Protein AF-A0A4Q7ZD23-F1 (afdb_monomer)

pLDDT: mean 77.27, std 20.36, range [39.0, 97.94]

InterPro domains:
  IPR017769 Phospholipase C accessory protein PlcR [PF27783] (115-172)

Mean predicted aligned error: 16.56 Å

Radius of gyration: 23.67 Å; Cα contacts (8 Å, |Δi|>4): 83; chains: 1; bounding box: 70×61×53 Å

Sequence (186 aa):
MSRPSLRLVLLLTVVIAALLLMRWAVREPALPPVAVVTPVTAVAAEPASTPVAPPIAAPDPDARPAFVSDMEWQVLQAVAAQHAEPKAELARLVSNLEFSKRRAAWEALVKPEEADKRRQLAASLLAEIPDRVRGQALDAAQAKALQQQLLADVVDDPAERTRRLDAEQQRLPHLLDSGPAARSSP

Nearest PDB structures (foldseek):
  1yoz-assembly1_B  TM=4.017E-01  e=1.732E+00  Archaeoglobus fulgidus
  2hm8-assembly1_A  TM=2.898E-01  e=4.860E+00  Mus musculus
  3rpu-assembly1_B  TM=2.691E-01  e=4.129E+00  Escherichia coli K-12

Foldseek 3Di:
DDDPDPVVVVVVVVVVVVVVVVVVPPDDDDDDDDDDDDDDDDDDDDDDDDDDDDDDDDDDLVDDDPVADPVNLVVLQVVLVVDPHSSVSSVVVVVLVVLVVLVVVLVPQPDPVCLVVNLVSLVVSLVCLLVCLLVVVAPLVRSLVSLLVSLVSNPVDPVVSVVVSVVSSVVNVVSNVPHPPVVPDD

Structure (mmCIF, N/CA/C/O backbone):
data_AF-A0A4Q7ZD23-F1
#
_entry.id   AF-A0A4Q7ZD23-F1
#
loop_
_atom_site.group_PDB
_atom_site.id
_atom_site.type_symbol
_atom_site.label_atom_id
_atom_site.label_alt_id
_atom_site.label_comp_id
_atom_site.label_asym_id
_atom_site.label_entity_id
_atom_site.label_seq_id
_atom_site.pdbx_PDB_ins_code
_atom_site.Cartn_x
_atom_site.Cartn_y
_atom_site.Cartn_z
_atom_site.occupancy
_atom_site.B_iso_or_equiv
_atom_site.auth_seq_id
_atom_site.auth_comp_id
_atom_site.auth_asym_id
_atom_site.auth_atom_id
_atom_site.pdbx_PDB_model_num
ATOM 1 N N . MET A 1 1 ? -23.270 36.026 -13.470 1.00 39.38 1 MET A N 1
ATOM 2 C CA . MET A 1 1 ? -22.045 35.459 -14.080 1.00 39.38 1 MET A CA 1
ATOM 3 C C . MET A 1 1 ? -20.843 36.175 -13.480 1.00 39.38 1 MET A C 1
ATOM 5 O O . MET A 1 1 ? -20.475 37.237 -13.963 1.00 39.38 1 MET A O 1
ATOM 9 N N . SER A 1 2 ? -20.281 35.647 -12.390 1.00 44.34 2 SER A N 1
ATOM 10 C CA . SER A 1 2 ? -19.136 36.260 -11.701 1.00 44.34 2 SER A CA 1
ATOM 11 C C . SER A 1 2 ? -17.870 35.491 -12.051 1.00 44.34 2 SER A C 1
ATOM 13 O O . SER A 1 2 ? -17.749 34.313 -11.727 1.00 44.34 2 SER A O 1
ATOM 15 N N . ARG A 1 3 ? -16.948 36.148 -12.761 1.00 50.62 3 ARG A N 1
ATOM 16 C CA . ARG A 1 3 ? -15.616 35.613 -13.064 1.00 50.62 3 ARG A CA 1
ATOM 17 C C . ARG A 1 3 ? -14.755 35.708 -11.798 1.00 50.62 3 ARG A C 1
ATOM 19 O O . ARG A 1 3 ? -14.596 36.821 -11.298 1.00 50.62 3 ARG A O 1
ATOM 26 N N . PRO A 1 4 ? -14.197 34.606 -11.271 1.00 44.97 4 PRO A N 1
ATOM 27 C CA . PRO A 1 4 ? -13.256 34.692 -10.165 1.00 44.97 4 PRO A CA 1
ATOM 28 C C . PRO A 1 4 ? -11.958 35.373 -10.624 1.00 44.97 4 PRO A C 1
ATOM 30 O O . PRO A 1 4 ? -11.416 35.096 -11.694 1.00 44.97 4 PRO A O 1
ATOM 33 N N . SER A 1 5 ? -11.505 36.323 -9.809 1.00 51.72 5 SER A N 1
ATOM 34 C CA . SER A 1 5 ? -10.416 37.259 -10.073 1.00 51.72 5 SER A CA 1
ATOM 35 C C . SER A 1 5 ? -9.071 36.559 -10.296 1.00 51.72 5 SER A C 1
ATOM 37 O O . SER A 1 5 ? -8.597 35.818 -9.437 1.00 51.72 5 SER A O 1
ATOM 39 N N . LEU A 1 6 ? -8.406 36.897 -11.407 1.00 50.59 6 LEU A N 1
ATOM 40 C CA . LEU A 1 6 ? -7.088 36.404 -11.854 1.00 50.59 6 LEU A CA 1
ATOM 41 C C . LEU A 1 6 ? -5.980 36.459 -10.772 1.00 50.59 6 LEU A C 1
ATOM 43 O O . LEU A 1 6 ? -4.991 35.736 -10.839 1.00 50.59 6 LEU A O 1
ATOM 47 N N . ARG A 1 7 ? -6.156 37.303 -9.748 1.00 48.69 7 ARG A N 1
ATOM 48 C CA . ARG A 1 7 ? -5.239 37.469 -8.610 1.00 48.69 7 ARG A CA 1
ATOM 49 C C . ARG A 1 7 ? -5.264 36.294 -7.622 1.00 48.69 7 ARG A C 1
ATOM 51 O O . ARG A 1 7 ? -4.248 36.024 -6.994 1.00 48.69 7 ARG A O 1
ATOM 58 N N . LEU A 1 8 ? -6.387 35.577 -7.514 1.00 46.28 8 LEU A N 1
ATOM 59 C CA . LEU A 1 8 ? -6.527 34.419 -6.621 1.00 46.28 8 LEU A CA 1
ATOM 60 C C . LEU A 1 8 ? -5.805 33.182 -7.187 1.00 46.28 8 LEU A C 1
ATOM 62 O O . LEU A 1 8 ? -5.192 32.424 -6.444 1.00 46.28 8 LEU A O 1
ATOM 66 N N . VAL A 1 9 ? -5.825 33.023 -8.515 1.00 52.31 9 VAL A N 1
ATOM 67 C CA . VAL A 1 9 ? -5.156 31.916 -9.220 1.00 52.31 9 VAL A CA 1
ATOM 68 C C . VAL A 1 9 ? -3.631 32.068 -9.176 1.00 52.31 9 VAL A C 1
ATOM 70 O O . VAL A 1 9 ? -2.929 31.073 -9.030 1.00 52.31 9 VAL A O 1
ATOM 73 N N . LEU A 1 10 ? -3.118 33.304 -9.226 1.00 50.75 10 LEU A N 1
ATOM 74 C CA . LEU A 1 10 ? -1.677 33.582 -9.174 1.00 50.75 10 LEU A CA 1
ATOM 75 C C . LEU A 1 10 ? -1.073 33.376 -7.770 1.00 50.75 10 LEU A C 1
ATOM 77 O O . LEU A 1 10 ? 0.066 32.939 -7.645 1.00 50.75 10 LEU A O 1
ATOM 81 N N . LEU A 1 11 ? -1.825 33.663 -6.702 1.00 50.81 11 LEU A N 1
ATOM 82 C CA . LEU A 1 11 ? -1.365 33.416 -5.328 1.00 50.81 11 LEU A CA 1
ATOM 83 C C . LEU A 1 11 ? -1.337 31.918 -4.995 1.00 50.81 11 LEU A C 1
ATOM 85 O O . LEU A 1 11 ? -0.422 31.460 -4.313 1.00 50.81 11 LEU A O 1
ATOM 89 N N . LEU A 1 12 ? -2.288 31.140 -5.525 1.00 48.69 12 LEU A N 1
ATOM 90 C CA . LEU A 1 12 ? -2.347 29.696 -5.296 1.00 48.69 12 LEU A CA 1
ATOM 91 C C . LEU A 1 12 ? -1.167 28.960 -5.956 1.00 48.69 12 LEU A C 1
ATOM 93 O O . LEU A 1 12 ? -0.587 28.061 -5.352 1.00 48.69 12 LEU A O 1
ATOM 97 N N . THR A 1 13 ? -0.759 29.363 -7.164 1.00 52.28 13 THR A N 1
ATOM 98 C CA . THR A 1 13 ? 0.389 28.754 -7.859 1.00 52.28 13 THR A CA 1
ATOM 99 C C . THR A 1 13 ? 1.728 29.084 -7.205 1.00 52.28 13 THR A C 1
ATOM 101 O O . THR A 1 13 ? 2.585 28.206 -7.144 1.00 52.28 13 THR A O 1
ATOM 104 N N . VAL A 1 14 ? 1.911 30.287 -6.648 1.00 57.62 14 VAL A N 1
ATOM 105 C CA . VAL A 1 14 ? 3.138 30.642 -5.904 1.00 57.62 14 VAL A CA 1
ATOM 106 C C . VAL A 1 14 ? 3.265 29.825 -4.613 1.00 57.62 14 VAL A C 1
ATOM 108 O O . VAL A 1 14 ? 4.353 29.348 -4.300 1.00 57.62 14 VAL A O 1
ATOM 111 N N . VAL A 1 15 ? 2.160 29.585 -3.899 1.00 57.62 15 VAL A N 1
ATOM 112 C CA . VAL A 1 15 ? 2.160 28.759 -2.679 1.00 57.62 15 VAL A CA 1
ATOM 113 C C . VAL A 1 15 ? 2.428 27.286 -3.002 1.00 57.62 15 VAL A C 1
ATOM 115 O O . VAL A 1 15 ? 3.214 26.641 -2.311 1.00 57.62 15 VAL A O 1
ATOM 118 N N . ILE A 1 16 ? 1.854 26.757 -4.087 1.00 58.72 16 ILE A N 1
ATOM 119 C CA . ILE A 1 16 ? 2.094 25.371 -4.519 1.00 58.72 16 ILE A CA 1
ATOM 120 C C . ILE A 1 16 ? 3.535 25.194 -5.028 1.00 58.72 16 ILE A C 1
ATOM 122 O O . ILE A 1 16 ? 4.180 24.207 -4.682 1.00 58.72 16 ILE A O 1
ATOM 126 N N . ALA A 1 17 ? 4.089 26.158 -5.771 1.00 56.75 17 ALA A N 1
ATOM 127 C CA . ALA A 1 17 ? 5.490 26.126 -6.200 1.00 56.75 17 ALA A CA 1
ATOM 128 C C . ALA A 1 17 ? 6.468 26.231 -5.014 1.00 56.75 17 ALA A C 1
ATOM 130 O O . ALA A 1 17 ? 7.469 25.517 -4.984 1.00 56.75 17 ALA A O 1
ATOM 131 N N . ALA A 1 18 ? 6.159 27.048 -4.000 1.00 55.56 18 ALA A N 1
ATOM 132 C CA . ALA A 1 18 ? 6.950 27.132 -2.771 1.00 55.56 18 ALA A CA 1
ATOM 133 C C . ALA A 1 18 ? 6.898 25.827 -1.953 1.00 55.56 18 ALA A C 1
ATOM 135 O O . ALA A 1 18 ? 7.927 25.376 -1.454 1.00 55.56 18 ALA A O 1
ATOM 136 N N . LEU A 1 19 ? 5.734 25.170 -1.876 1.00 58.22 19 LEU A N 1
ATOM 137 C CA . LEU A 1 19 ? 5.572 23.880 -1.192 1.00 58.22 19 LEU A CA 1
ATOM 138 C C . LEU A 1 19 ? 6.259 22.721 -1.936 1.00 58.22 19 LEU A C 1
ATOM 140 O O . LEU A 1 19 ? 6.793 21.813 -1.299 1.00 58.22 19 LEU A O 1
ATOM 144 N N . LEU A 1 20 ? 6.303 22.767 -3.271 1.00 57.00 20 LEU A N 1
ATOM 145 C CA . LEU A 1 20 ? 7.009 21.777 -4.091 1.00 57.00 20 LEU A CA 1
ATOM 146 C C . LEU A 1 20 ? 8.535 21.958 -4.045 1.00 57.00 20 LEU A C 1
ATOM 148 O O . LEU A 1 20 ? 9.256 20.963 -4.039 1.00 57.00 20 LEU A O 1
ATOM 152 N N . LEU A 1 21 ? 9.033 23.194 -3.917 1.00 55.78 21 LEU A N 1
ATOM 153 C CA . LEU A 1 21 ? 10.459 23.472 -3.692 1.00 55.78 21 LEU A CA 1
ATOM 154 C C . LEU A 1 21 ? 10.917 23.102 -2.268 1.00 55.78 21 LEU A C 1
ATOM 156 O O . LEU A 1 21 ? 12.048 22.652 -2.086 1.00 55.78 21 LEU A O 1
ATOM 160 N N . MET A 1 22 ? 10.045 23.208 -1.257 1.00 51.69 22 MET A N 1
ATOM 161 C CA . MET A 1 22 ? 10.387 22.855 0.131 1.00 51.69 22 MET A CA 1
ATOM 162 C C . MET A 1 22 ? 10.502 21.344 0.386 1.00 51.69 22 MET A C 1
ATOM 164 O O . MET A 1 22 ? 11.190 20.940 1.323 1.00 51.69 22 MET A O 1
ATOM 168 N N . ARG A 1 23 ? 9.910 20.486 -0.460 1.00 58.03 23 ARG A N 1
ATOM 169 C CA . ARG A 1 23 ? 10.065 19.021 -0.351 1.00 58.03 23 ARG A CA 1
ATOM 170 C C . ARG A 1 23 ? 11.442 18.491 -0.767 1.00 58.03 23 ARG A C 1
ATOM 172 O O . ARG A 1 23 ? 11.710 17.319 -0.522 1.00 58.03 23 ARG A O 1
ATOM 179 N N . TRP A 1 24 ? 12.307 19.324 -1.350 1.00 58.09 24 TRP A N 1
ATOM 180 C CA . TRP A 1 24 ? 13.670 18.950 -1.758 1.00 58.09 24 TRP A CA 1
ATOM 181 C C . TRP A 1 24 ? 14.769 19.470 -0.808 1.00 58.09 24 TRP A C 1
ATOM 183 O O . TRP A 1 24 ? 15.931 19.108 -0.959 1.00 58.09 24 TRP A O 1
ATOM 193 N N . ALA A 1 25 ? 14.421 20.303 0.182 1.00 53.56 25 ALA A N 1
ATOM 194 C CA . ALA A 1 25 ? 15.384 21.037 1.011 1.00 53.56 25 ALA A CA 1
ATOM 195 C C . ALA A 1 25 ? 15.575 20.496 2.443 1.00 53.56 25 ALA A C 1
ATOM 197 O O . ALA A 1 25 ? 16.347 21.073 3.207 1.00 53.56 25 ALA A O 1
ATOM 198 N N . VAL A 1 26 ? 14.949 19.372 2.815 1.00 54.56 26 VAL A N 1
ATOM 199 C CA . VAL A 1 26 ? 15.312 18.640 4.045 1.00 54.56 26 VAL A CA 1
ATOM 200 C C . VAL A 1 26 ? 16.562 17.807 3.752 1.00 54.56 26 VAL A C 1
ATOM 202 O O . VAL A 1 26 ? 16.521 16.599 3.546 1.00 54.56 26 VAL A O 1
ATOM 205 N N . ARG A 1 27 ? 17.686 18.517 3.651 1.00 53.81 27 ARG A N 1
ATOM 206 C CA . ARG A 1 27 ? 19.042 17.980 3.717 1.00 53.81 27 ARG A CA 1
ATOM 207 C C . ARG A 1 27 ? 19.349 17.758 5.197 1.00 53.81 27 ARG A C 1
ATOM 209 O O . ARG A 1 27 ? 19.144 18.660 6.005 1.00 53.81 27 ARG A O 1
ATOM 216 N N . GLU A 1 28 ? 19.763 16.545 5.530 1.00 58.59 28 GLU A N 1
ATOM 217 C CA . GLU A 1 28 ? 20.034 16.051 6.883 1.00 58.59 28 GLU A CA 1
ATOM 218 C C . GLU A 1 28 ? 20.797 17.069 7.756 1.00 58.59 28 GLU A C 1
ATOM 220 O O . GLU A 1 28 ? 21.856 17.552 7.339 1.00 58.59 28 GLU A O 1
ATOM 225 N N . PRO A 1 29 ? 20.332 17.391 8.979 1.00 54.31 29 PRO A N 1
ATOM 226 C CA . PRO A 1 29 ? 21.206 18.014 9.957 1.00 54.31 29 PRO A CA 1
ATOM 227 C C . PRO A 1 29 ? 22.251 16.978 10.382 1.00 54.31 29 PRO A C 1
ATOM 229 O O . PRO A 1 29 ? 21.925 15.954 10.982 1.00 54.31 29 PRO A O 1
ATOM 232 N N . ALA A 1 30 ? 23.513 17.243 10.045 1.00 52.03 30 ALA A N 1
ATOM 233 C CA . ALA A 1 30 ? 24.654 16.472 10.516 1.00 52.03 30 ALA A CA 1
ATOM 234 C C . ALA A 1 30 ? 24.623 16.382 12.051 1.00 52.03 30 ALA A C 1
ATOM 236 O O . ALA A 1 30 ? 24.734 17.393 12.748 1.00 52.03 30 ALA A O 1
ATOM 237 N N . LEU A 1 31 ? 24.454 15.168 12.572 1.00 62.62 31 LEU A N 1
ATOM 238 C CA . LEU A 1 31 ? 24.600 14.885 13.994 1.00 62.62 31 LEU A CA 1
ATOM 239 C C . LEU A 1 31 ? 26.086 15.008 14.384 1.00 62.62 31 LEU A C 1
ATOM 241 O O . LEU A 1 31 ? 26.953 14.595 13.609 1.00 62.62 31 LEU A O 1
ATOM 245 N N . PRO A 1 32 ? 26.413 15.550 15.570 1.00 64.06 32 PRO A N 1
ATOM 246 C CA . PRO A 1 32 ? 27.776 15.501 16.089 1.00 64.06 32 PRO A CA 1
ATOM 247 C C . PRO A 1 32 ? 28.198 14.042 16.348 1.00 64.06 32 PRO A C 1
ATOM 249 O O . PRO A 1 32 ? 27.338 13.200 16.625 1.00 64.06 32 PRO A O 1
ATOM 252 N N . PRO A 1 33 ? 29.505 13.720 16.296 1.00 57.28 33 PRO A N 1
ATOM 253 C CA . PRO A 1 33 ? 29.984 12.377 16.594 1.00 57.28 33 PRO A CA 1
ATOM 254 C C . PRO A 1 33 ? 29.646 12.028 18.047 1.00 57.28 33 PRO A C 1
ATOM 256 O O . PRO A 1 33 ? 30.213 12.588 18.985 1.00 57.28 33 PRO A O 1
ATOM 259 N N . VAL A 1 34 ? 28.707 11.100 18.236 1.00 49.62 34 VAL A N 1
ATOM 260 C CA . VAL A 1 34 ? 28.488 10.468 19.537 1.00 49.62 34 VAL A CA 1
ATOM 261 C C . VAL A 1 34 ? 29.745 9.666 19.856 1.00 49.62 34 VAL A C 1
ATOM 263 O O . VAL A 1 34 ? 30.195 8.843 19.059 1.00 49.62 34 VAL A O 1
ATOM 266 N N . ALA A 1 35 ? 30.338 9.976 21.006 1.00 51.22 35 ALA A N 1
ATOM 267 C CA . ALA A 1 35 ? 31.542 9.348 21.513 1.00 51.22 35 ALA A CA 1
ATOM 268 C C . ALA A 1 35 ? 31.418 7.816 21.537 1.00 51.22 35 ALA A C 1
ATOM 270 O O . ALA A 1 35 ? 30.393 7.252 21.917 1.00 51.22 35 ALA A O 1
ATOM 271 N N . VAL A 1 36 ? 32.512 7.173 21.138 1.00 49.00 36 VAL A N 1
ATOM 272 C CA . VAL A 1 36 ? 32.753 5.732 21.174 1.00 49.00 36 VAL A CA 1
ATOM 273 C C . VAL A 1 36 ? 32.454 5.190 22.574 1.00 49.00 36 VAL A C 1
ATOM 275 O O . VAL A 1 36 ? 33.159 5.518 23.527 1.00 49.00 36 VAL A O 1
ATOM 278 N N . VAL A 1 37 ? 31.436 4.337 22.698 1.00 53.34 37 VAL A N 1
ATOM 279 C CA . VAL A 1 37 ? 31.292 3.467 23.869 1.00 53.34 37 VAL A CA 1
ATOM 280 C C . VAL A 1 37 ? 32.133 2.220 23.613 1.00 53.34 37 VAL A C 1
ATOM 282 O O . VAL A 1 37 ? 32.027 1.569 22.575 1.00 53.34 37 VAL A O 1
ATOM 285 N N . THR A 1 38 ? 33.030 1.954 24.552 1.00 47.47 38 THR A N 1
ATOM 286 C CA . THR A 1 38 ? 33.985 0.848 24.587 1.00 47.47 38 THR A CA 1
ATOM 287 C C . THR A 1 38 ? 33.307 -0.530 24.541 1.00 47.47 38 THR A C 1
ATOM 289 O O . THR A 1 38 ? 32.180 -0.686 25.013 1.00 47.47 38 THR A O 1
ATOM 292 N N . PRO A 1 39 ? 33.990 -1.561 24.006 1.00 50.66 39 PRO A N 1
ATOM 293 C CA . PRO A 1 39 ? 33.443 -2.910 23.932 1.00 50.66 39 PRO A CA 1
ATOM 294 C C . PRO A 1 39 ? 33.431 -3.573 25.316 1.00 50.66 39 PRO A C 1
ATOM 296 O O . PRO A 1 39 ? 34.474 -3.708 25.956 1.00 50.66 39 PRO A O 1
ATOM 299 N N . VAL A 1 40 ? 32.262 -4.046 25.756 1.00 57.41 40 VAL A N 1
ATOM 300 C CA . VAL A 1 40 ? 32.167 -5.065 26.810 1.00 57.41 40 VAL A CA 1
ATOM 301 C C . VAL A 1 40 ? 32.188 -6.430 26.132 1.00 57.41 40 VAL A C 1
ATOM 303 O O . VAL A 1 40 ? 31.228 -6.854 25.493 1.00 57.41 40 VAL A O 1
ATOM 306 N N . THR A 1 41 ? 33.330 -7.096 26.249 1.00 49.16 41 THR A N 1
ATOM 307 C CA . THR A 1 41 ? 33.543 -8.489 25.857 1.00 49.16 41 THR A CA 1
ATOM 308 C C . THR A 1 41 ? 33.036 -9.429 26.954 1.00 49.16 41 THR A C 1
ATOM 310 O O . THR A 1 41 ? 33.453 -9.269 28.099 1.00 49.16 41 THR A O 1
ATOM 313 N N . ALA A 1 42 ? 32.214 -10.416 26.561 1.00 46.31 42 ALA A N 1
ATOM 314 C CA . ALA A 1 42 ? 32.043 -11.791 27.092 1.00 46.31 42 ALA A CA 1
ATOM 315 C C . ALA A 1 42 ? 30.546 -12.178 27.153 1.00 46.31 42 ALA A C 1
ATOM 317 O O . ALA A 1 42 ? 29.818 -11.728 28.026 1.00 46.31 42 ALA A O 1
ATOM 318 N N . VAL A 1 43 ? 30.005 -12.801 26.097 1.00 47.72 43 VAL A N 1
ATOM 319 C CA . VAL A 1 43 ? 29.858 -14.265 25.884 1.00 47.72 43 VAL A CA 1
ATOM 320 C C . VAL A 1 43 ? 28.760 -14.908 26.742 1.00 47.72 43 VAL A C 1
ATOM 322 O O . VAL A 1 43 ? 28.961 -15.199 27.914 1.00 47.72 43 VAL A O 1
ATOM 325 N N . ALA A 1 44 ? 27.656 -15.262 26.081 1.00 42.06 44 ALA A N 1
ATOM 326 C CA . ALA A 1 44 ? 26.985 -16.550 26.243 1.00 42.06 44 ALA A CA 1
ATOM 327 C C . ALA A 1 44 ? 26.255 -16.868 24.928 1.00 42.06 44 ALA A C 1
ATOM 329 O O . ALA A 1 44 ? 25.406 -16.108 24.471 1.00 42.06 44 ALA A O 1
ATOM 330 N N . ALA A 1 45 ? 26.673 -17.952 24.282 1.00 49.28 45 ALA A N 1
ATOM 331 C CA . ALA A 1 45 ? 26.043 -18.500 23.096 1.00 49.28 45 ALA A CA 1
ATOM 332 C C . ALA A 1 45 ? 24.794 -19.299 23.491 1.00 49.28 45 ALA A C 1
ATOM 334 O O . ALA A 1 45 ? 24.880 -20.117 24.401 1.00 49.28 45 ALA A O 1
ATOM 335 N N . GLU A 1 46 ? 23.701 -19.157 22.743 1.00 39.56 46 GLU A N 1
ATOM 336 C CA . GLU A 1 46 ? 22.756 -20.256 22.526 1.00 39.56 46 GLU A CA 1
ATOM 337 C C . GLU A 1 46 ? 22.378 -20.318 21.036 1.00 39.56 46 GLU A C 1
ATOM 339 O O . GLU A 1 46 ? 21.989 -19.301 20.454 1.00 39.56 46 GLU A O 1
ATOM 344 N N . PRO A 1 47 ? 22.541 -21.485 20.384 1.00 55.59 47 PRO A N 1
ATOM 345 C CA . PRO A 1 47 ? 22.192 -21.689 18.992 1.00 55.59 47 PRO A CA 1
ATOM 346 C C . PRO A 1 47 ? 20.740 -22.162 18.900 1.00 55.59 47 PRO A C 1
ATOM 348 O O . PRO A 1 47 ? 20.376 -23.189 19.464 1.00 55.59 47 PRO A O 1
ATOM 351 N N . ALA A 1 48 ? 19.910 -21.468 18.133 1.00 43.78 48 ALA A N 1
ATOM 352 C CA . ALA A 1 48 ? 18.631 -22.024 17.720 1.00 43.78 48 ALA A CA 1
ATOM 353 C C . ALA A 1 48 ? 18.316 -21.551 16.307 1.00 43.78 48 ALA A C 1
ATOM 355 O O . ALA A 1 48 ? 17.916 -20.414 16.069 1.00 43.78 48 ALA A O 1
ATOM 356 N N . SER A 1 49 ? 18.553 -22.461 15.370 1.00 53.31 49 SER A N 1
ATOM 357 C CA . SER A 1 49 ? 18.034 -22.447 14.013 1.00 53.31 49 SER A CA 1
ATOM 358 C C . SER A 1 49 ? 16.580 -21.986 14.006 1.00 53.31 49 SER A C 1
ATOM 360 O O . SER A 1 49 ? 15.736 -22.643 14.613 1.00 53.31 49 SER A O 1
ATOM 362 N N . THR A 1 50 ? 16.260 -20.899 13.308 1.00 51.16 50 THR A N 1
ATOM 363 C CA . THR A 1 50 ? 14.860 -20.554 13.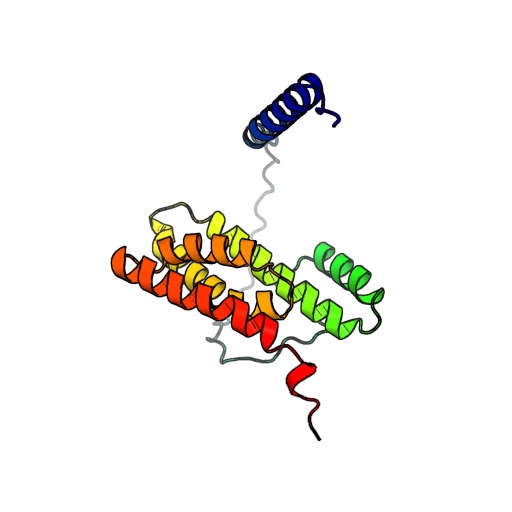059 1.00 51.16 50 THR A CA 1
ATOM 364 C C . THR A 1 50 ? 14.329 -21.490 11.973 1.00 51.16 50 THR A C 1
ATOM 366 O O . THR A 1 50 ? 14.843 -21.465 10.850 1.00 51.16 50 THR A O 1
ATOM 369 N N . PRO A 1 51 ? 13.332 -22.341 12.269 1.00 54.75 51 PRO A N 1
ATOM 370 C CA . PRO A 1 51 ? 12.680 -23.157 11.260 1.00 54.75 51 PRO A CA 1
ATOM 371 C C . PRO A 1 51 ? 11.854 -22.257 10.339 1.00 54.75 51 PRO A C 1
ATOM 373 O O . PRO A 1 51 ? 11.248 -21.280 10.781 1.00 54.75 51 PRO A O 1
ATOM 376 N N . VAL A 1 52 ? 11.796 -22.619 9.059 1.00 58.47 52 VAL A N 1
ATOM 377 C CA . VAL A 1 52 ? 10.804 -22.109 8.106 1.00 58.47 52 VAL A CA 1
ATOM 378 C C . VAL A 1 52 ? 9.409 -22.339 8.702 1.00 58.47 52 VAL A C 1
ATOM 380 O O . VAL A 1 52 ? 9.022 -23.483 8.940 1.00 58.47 52 VAL A O 1
ATOM 383 N N . ALA A 1 53 ? 8.672 -21.264 8.989 1.00 61.28 53 ALA A N 1
ATOM 384 C CA . ALA A 1 53 ? 7.340 -21.351 9.584 1.00 61.28 53 ALA A CA 1
ATOM 385 C C . ALA A 1 53 ? 6.269 -21.738 8.531 1.00 61.28 53 ALA A C 1
ATOM 387 O O . ALA A 1 53 ? 6.291 -21.194 7.423 1.00 61.28 53 ALA A O 1
ATOM 388 N N . PRO A 1 54 ? 5.329 -22.649 8.859 1.00 55.44 54 PRO A N 1
ATOM 389 C CA . PRO A 1 54 ? 4.169 -23.002 8.031 1.00 55.44 54 PRO A CA 1
ATOM 390 C C . PRO A 1 54 ? 3.041 -21.937 8.116 1.00 55.44 54 PRO A C 1
ATOM 392 O O . PRO A 1 54 ? 3.134 -21.012 8.926 1.00 55.44 54 PRO A O 1
ATOM 395 N N . PRO A 1 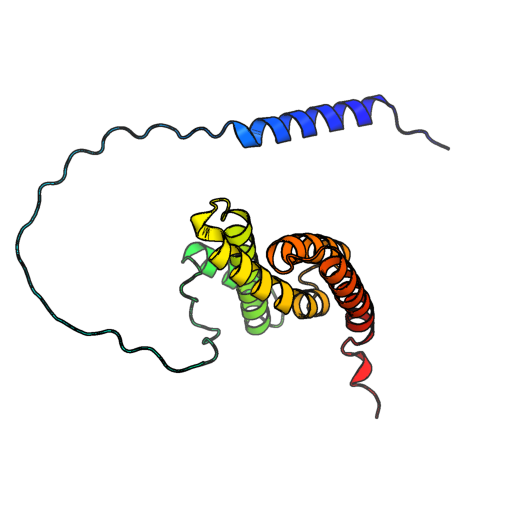55 ? 1.990 -22.011 7.268 1.00 54.53 55 PRO A N 1
ATOM 396 C CA . PRO A 1 55 ? 1.113 -20.876 6.968 1.00 54.53 55 PRO A CA 1
ATOM 397 C C . PRO A 1 55 ? -0.013 -20.606 7.989 1.00 54.53 55 PRO A C 1
ATOM 399 O O . PRO A 1 55 ? -0.672 -21.523 8.464 1.00 54.53 55 PRO A O 1
ATOM 402 N N . ILE A 1 56 ? -0.261 -19.300 8.182 1.00 63.12 56 ILE A N 1
ATOM 403 C CA . ILE A 1 56 ? -1.501 -18.578 8.548 1.00 63.12 56 ILE A CA 1
ATOM 404 C C . ILE A 1 56 ? -2.212 -18.998 9.850 1.00 63.12 56 ILE A C 1
ATOM 406 O O . ILE A 1 56 ? -3.069 -19.877 9.865 1.00 63.12 56 ILE A O 1
ATOM 410 N N . ALA A 1 57 ? -1.991 -18.208 10.904 1.00 46.50 57 ALA A N 1
ATOM 411 C CA . ALA A 1 57 ? -3.022 -17.895 11.892 1.00 46.50 57 ALA A CA 1
ATOM 412 C C . ALA A 1 57 ? -3.505 -16.461 11.627 1.00 46.50 57 ALA A C 1
ATOM 414 O O . ALA A 1 57 ? -2.684 -15.564 11.418 1.00 46.50 57 ALA A O 1
ATOM 415 N N . ALA A 1 58 ? -4.822 -16.246 11.589 1.00 48.94 58 ALA A N 1
ATOM 416 C CA . ALA A 1 58 ? -5.385 -14.902 11.526 1.00 48.94 58 ALA A CA 1
ATOM 417 C C . ALA A 1 58 ? -4.853 -14.086 12.723 1.00 48.94 58 ALA A C 1
ATOM 419 O O . ALA A 1 58 ? -4.886 -14.602 13.843 1.00 48.94 58 ALA A O 1
ATOM 420 N N . PRO A 1 59 ? -4.318 -12.870 12.515 1.00 51.88 59 PRO A N 1
ATOM 421 C CA . PRO A 1 59 ? -3.770 -12.077 13.608 1.00 51.88 59 PRO A CA 1
ATOM 422 C C . PRO A 1 59 ? -4.865 -11.770 14.638 1.00 51.88 59 PRO A C 1
ATOM 424 O O . PRO A 1 59 ? -5.973 -11.377 14.273 1.00 51.88 59 PRO A O 1
ATOM 427 N N . ASP A 1 60 ? -4.542 -11.977 15.916 1.00 56.03 60 ASP A N 1
ATOM 428 C CA . ASP A 1 60 ? -5.384 -11.606 17.053 1.00 56.03 60 ASP A CA 1
ATOM 429 C C . ASP A 1 60 ? -5.694 -10.097 16.975 1.00 56.03 60 ASP A C 1
ATOM 431 O O . ASP A 1 60 ? -4.754 -9.297 16.948 1.00 56.03 60 ASP A O 1
ATOM 435 N N . PRO A 1 61 ? -6.975 -9.681 16.904 1.00 55.50 61 PRO A N 1
ATOM 436 C CA . PRO A 1 61 ? -7.342 -8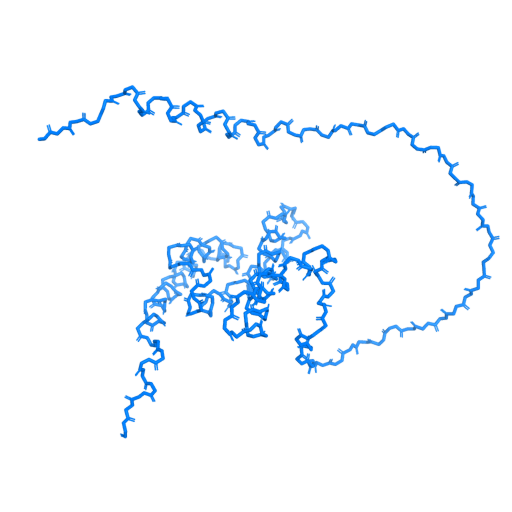.268 16.808 1.00 55.50 61 PRO A CA 1
ATOM 437 C C .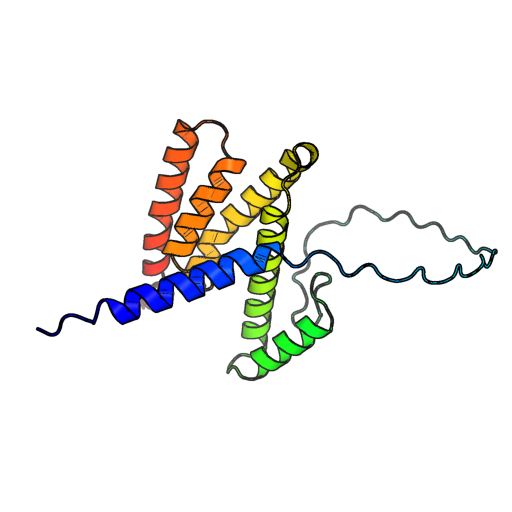 PRO A 1 61 ? -6.911 -7.449 18.032 1.00 55.50 61 PRO A C 1
ATOM 439 O O . PRO A 1 61 ? -6.864 -6.223 17.944 1.00 55.50 61 PRO A O 1
ATOM 442 N N . ASP A 1 62 ? -6.589 -8.107 19.149 1.00 65.19 62 ASP A N 1
ATOM 443 C CA . ASP A 1 62 ? -6.138 -7.463 20.379 1.00 65.19 62 ASP A CA 1
ATOM 444 C C . ASP A 1 62 ? -4.593 -7.378 20.460 1.00 65.19 62 ASP A C 1
ATOM 446 O O . ASP A 1 62 ? -4.047 -6.700 21.336 1.00 65.19 62 ASP A O 1
ATOM 450 N N . ALA A 1 63 ? -3.864 -7.992 19.517 1.00 80.38 63 ALA A N 1
ATOM 451 C CA . ALA A 1 63 ? -2.406 -7.965 19.468 1.00 80.38 63 ALA A CA 1
ATOM 452 C C . ALA A 1 63 ? -1.878 -7.014 18.382 1.00 80.38 63 ALA A C 1
ATOM 454 O O . ALA A 1 63 ? -2.246 -7.082 17.209 1.00 80.38 63 ALA A O 1
ATOM 455 N N . ARG A 1 64 ? -0.930 -6.151 18.764 1.00 90.75 64 ARG A N 1
ATOM 456 C CA . ARG A 1 64 ? -0.250 -5.244 17.832 1.00 90.75 64 ARG A CA 1
ATOM 457 C C . ARG A 1 64 ? 0.549 -6.033 16.779 1.00 90.75 64 ARG A C 1
ATOM 459 O O . ARG A 1 64 ? 1.463 -6.770 17.160 1.00 90.75 64 ARG A O 1
ATOM 466 N N . PRO A 1 65 ? 0.329 -5.812 15.471 1.00 91.75 65 PRO A N 1
ATOM 467 C CA . PRO A 1 65 ? 1.170 -6.401 14.433 1.00 91.75 65 PRO A CA 1
ATOM 468 C C . PRO A 1 65 ? 2.605 -5.858 14.465 1.00 91.75 65 PRO A C 1
ATOM 470 O O . PRO A 1 65 ? 2.824 -4.673 14.701 1.00 91.75 65 PRO A O 1
ATOM 473 N N . ALA A 1 66 ? 3.592 -6.695 14.134 1.00 91.38 66 ALA A N 1
ATOM 474 C CA . ALA A 1 66 ? 5.015 -6.338 14.216 1.00 91.38 66 ALA A CA 1
ATOM 475 C C . ALA A 1 66 ? 5.439 -5.144 13.332 1.00 91.38 66 ALA A C 1
ATOM 477 O O . ALA A 1 66 ? 6.437 -4.489 13.619 1.00 91.38 66 ALA A O 1
ATOM 478 N N . PHE A 1 67 ? 4.695 -4.846 12.262 1.00 90.31 67 PHE A N 1
ATOM 479 C CA . PHE A 1 67 ? 4.965 -3.707 11.371 1.00 90.31 67 PHE A CA 1
ATOM 480 C C . PHE A 1 67 ? 4.399 -2.370 11.888 1.00 90.31 67 PHE A C 1
ATOM 482 O O . PHE A 1 67 ? 4.589 -1.329 11.248 1.00 90.31 67 PHE A O 1
ATOM 489 N N . VAL A 1 68 ? 3.676 -2.397 13.011 1.00 93.38 68 VAL A N 1
ATOM 490 C CA . VAL A 1 68 ? 3.040 -1.237 13.639 1.00 93.38 68 VAL A CA 1
ATOM 491 C C . VAL A 1 68 ? 3.845 -0.847 14.876 1.00 93.38 68 VAL A C 1
ATOM 493 O O . VAL A 1 68 ? 4.072 -1.663 15.766 1.00 93.38 68 VAL A O 1
ATOM 496 N N . SER A 1 69 ? 4.283 0.409 14.950 1.00 93.94 69 SER A N 1
ATOM 497 C CA . SER A 1 69 ? 4.967 0.937 16.139 1.00 93.94 69 SER A CA 1
ATOM 498 C C . SER A 1 69 ? 4.016 1.081 17.336 1.00 93.94 69 SER A C 1
ATOM 500 O O . SER A 1 69 ? 2.797 1.082 17.179 1.00 93.94 69 SER A O 1
ATOM 502 N N . ASP A 1 70 ? 4.553 1.223 18.554 1.00 92.62 70 ASP A N 1
ATOM 503 C CA . ASP A 1 70 ? 3.733 1.422 19.766 1.00 92.62 70 ASP A CA 1
ATOM 504 C C . ASP A 1 70 ? 2.852 2.670 19.657 1.00 92.62 70 ASP A C 1
ATOM 506 O O . ASP A 1 70 ? 1.669 2.633 19.989 1.00 92.62 70 ASP A O 1
ATOM 510 N N . MET A 1 71 ? 3.419 3.757 19.129 1.00 94.19 71 MET A N 1
ATOM 511 C CA . MET A 1 71 ? 2.710 5.018 18.929 1.00 94.19 71 MET A CA 1
ATOM 512 C C . MET A 1 71 ? 1.575 4.868 17.910 1.00 94.19 71 MET A C 1
ATOM 514 O O . MET A 1 71 ? 0.442 5.253 18.188 1.00 94.19 71 MET A O 1
ATOM 518 N N . GLU A 1 72 ? 1.851 4.272 16.742 1.00 94.56 72 GLU A N 1
ATOM 519 C CA . GLU A 1 72 ? 0.817 4.018 15.730 1.00 94.56 72 GLU A CA 1
ATOM 520 C C . GLU A 1 72 ? -0.297 3.136 16.305 1.00 94.56 72 GLU A C 1
ATOM 522 O O . GLU A 1 72 ? -1.472 3.434 16.117 1.00 94.56 72 GLU A O 1
ATOM 527 N N . TRP A 1 73 ? 0.053 2.099 17.068 1.00 95.31 73 TRP A N 1
ATOM 528 C CA . TRP A 1 73 ? -0.921 1.195 17.676 1.00 95.31 73 TRP A CA 1
ATOM 529 C C . TRP A 1 73 ? -1.851 1.893 18.673 1.00 95.31 73 TRP A C 1
ATOM 531 O O . TRP A 1 73 ? -3.055 1.637 18.679 1.00 95.31 73 TRP A O 1
ATOM 541 N N . GLN A 1 74 ? -1.323 2.796 19.501 1.00 93.94 74 GLN A N 1
ATOM 542 C CA . GLN A 1 74 ? -2.136 3.592 20.427 1.00 93.94 74 GLN A CA 1
ATOM 543 C C . GLN A 1 74 ? -3.103 4.513 19.678 1.00 93.94 74 GLN A C 1
ATOM 545 O O . GLN A 1 74 ? -4.279 4.589 20.033 1.00 93.94 74 GLN A O 1
ATOM 550 N N . VAL A 1 75 ? -2.635 5.169 18.613 1.00 96.12 75 VAL A N 1
ATOM 551 C CA . VAL A 1 75 ? -3.477 6.047 17.789 1.00 96.12 75 VAL A CA 1
ATOM 552 C C . VAL A 1 75 ? -4.588 5.256 17.101 1.00 96.12 75 VAL A C 1
ATOM 554 O O . VAL A 1 75 ? -5.744 5.670 17.160 1.00 96.12 75 VAL A O 1
ATOM 557 N N . LEU A 1 76 ? -4.279 4.107 16.491 1.00 94.50 76 LEU A N 1
ATOM 558 C CA . LEU A 1 76 ? -5.285 3.279 15.815 1.00 94.50 76 LEU A CA 1
ATOM 559 C C . LEU A 1 76 ? -6.364 2.798 16.794 1.00 94.50 76 LEU A C 1
ATOM 561 O O . LEU A 1 76 ? -7.547 2.886 16.474 1.00 94.50 76 LEU A O 1
ATOM 565 N N . GLN A 1 77 ? -5.977 2.357 17.996 1.00 94.88 77 GLN A N 1
ATOM 566 C CA . GLN A 1 77 ? -6.929 1.966 19.043 1.00 94.88 77 GLN A CA 1
ATOM 567 C C . GLN A 1 77 ? -7.797 3.143 19.504 1.00 94.88 77 GLN A C 1
ATOM 569 O O . GLN A 1 77 ? -9.011 2.994 19.633 1.00 94.88 77 GLN A O 1
ATOM 574 N N . ALA A 1 78 ? -7.201 4.320 19.718 1.00 94.69 78 ALA A N 1
ATOM 575 C CA . ALA A 1 78 ? -7.929 5.513 20.146 1.00 94.69 78 ALA A CA 1
ATOM 576 C C . ALA A 1 78 ? -8.939 5.997 19.093 1.00 94.69 78 ALA A C 1
ATOM 578 O O . ALA A 1 78 ? -10.022 6.466 19.443 1.00 94.69 78 ALA A O 1
ATOM 579 N N . VAL A 1 79 ? -8.609 5.879 17.803 1.00 94.69 79 VAL A N 1
ATOM 580 C CA . VAL A 1 79 ? -9.549 6.173 16.712 1.00 94.69 79 VAL A CA 1
ATOM 581 C C . VAL A 1 79 ? -10.648 5.116 16.669 1.00 94.69 79 VAL A C 1
ATOM 583 O O . VAL A 1 79 ? -11.822 5.466 16.704 1.00 94.69 79 VAL A O 1
ATOM 586 N N . ALA A 1 80 ? -10.289 3.832 16.681 1.00 94.31 80 ALA A N 1
ATOM 587 C CA . ALA A 1 80 ? -11.248 2.736 16.606 1.00 94.31 80 ALA A CA 1
ATOM 588 C C . ALA A 1 80 ? -12.286 2.758 17.743 1.00 94.31 80 ALA A C 1
ATOM 590 O O . ALA A 1 80 ? -13.467 2.513 17.507 1.00 94.31 80 ALA A O 1
ATOM 591 N N . ALA A 1 81 ? -11.876 3.123 18.962 1.00 95.06 81 ALA A N 1
ATOM 592 C CA . ALA A 1 81 ? -12.757 3.225 20.127 1.00 95.06 81 ALA A CA 1
ATOM 593 C C . ALA A 1 81 ? -13.896 4.255 19.979 1.00 95.06 81 ALA A C 1
ATOM 595 O O . ALA A 1 81 ? -14.861 4.206 20.737 1.00 95.06 81 ALA A O 1
ATOM 596 N N . GLN A 1 82 ? -13.802 5.179 19.018 1.00 95.19 82 GLN A N 1
ATOM 597 C CA . GLN A 1 82 ? -14.832 6.189 18.752 1.00 95.19 82 GLN A CA 1
ATOM 598 C C . GLN A 1 82 ? -15.953 5.679 17.832 1.00 95.19 82 GLN A C 1
ATOM 600 O O . GLN A 1 82 ? -16.938 6.383 17.615 1.00 95.19 82 GLN A O 1
ATOM 605 N N . HIS A 1 83 ? -15.815 4.475 17.272 1.00 94.56 83 HIS A N 1
ATOM 606 C CA . HIS A 1 83 ? -16.777 3.889 16.342 1.00 94.56 83 HIS A CA 1
ATOM 607 C C . HIS A 1 83 ? -17.713 2.902 17.049 1.00 94.56 83 HIS A C 1
ATOM 609 O O . HIS A 1 83 ? -17.370 2.324 18.075 1.00 94.56 83 HIS A O 1
ATOM 615 N N . ALA A 1 84 ? -18.897 2.674 16.468 1.00 93.38 84 ALA A N 1
ATOM 616 C CA . ALA A 1 84 ? -19.890 1.740 17.011 1.00 93.38 84 ALA A CA 1
ATOM 617 C C . ALA A 1 84 ? -19.373 0.291 17.110 1.00 93.38 84 ALA A C 1
ATOM 619 O O . ALA A 1 84 ? -19.785 -0.446 17.998 1.00 93.38 84 ALA A O 1
ATOM 620 N N . GLU A 1 85 ? -18.442 -0.087 16.229 1.00 93.81 85 GLU A N 1
ATOM 621 C CA . GLU A 1 85 ? -17.820 -1.413 16.170 1.00 93.81 85 GLU A CA 1
ATOM 622 C C . GLU A 1 85 ? -16.284 -1.293 16.283 1.00 93.81 85 GLU A C 1
ATOM 624 O O . GLU A 1 85 ? -15.580 -1.395 15.271 1.00 93.81 85 GLU A O 1
ATOM 629 N N . PRO A 1 86 ? -15.721 -1.064 17.489 1.00 92.69 86 PRO A N 1
ATOM 630 C CA . PRO A 1 86 ? -14.301 -0.740 17.644 1.00 92.69 86 PRO A CA 1
ATOM 631 C C . PRO A 1 86 ? -13.349 -1.809 17.109 1.00 92.69 86 PRO A C 1
ATOM 633 O O . PRO A 1 86 ? -12.348 -1.488 16.476 1.00 92.69 86 PRO A O 1
ATOM 636 N N . LYS A 1 87 ? -13.654 -3.095 17.317 1.00 92.06 87 LYS A N 1
ATOM 637 C CA . LYS A 1 87 ? -12.788 -4.187 16.843 1.00 92.06 87 LYS A CA 1
ATOM 638 C C . LYS A 1 87 ? -12.751 -4.270 15.316 1.00 92.06 87 LYS A C 1
ATOM 640 O O . LYS A 1 87 ? -11.681 -4.437 14.734 1.00 92.06 87 LYS A O 1
ATOM 645 N N . ALA A 1 88 ? -13.906 -4.117 14.667 1.00 90.88 88 ALA A N 1
ATOM 646 C CA . ALA A 1 88 ? -13.990 -4.107 13.210 1.00 90.88 88 ALA A CA 1
ATOM 647 C C . ALA A 1 88 ? -13.264 -2.887 12.621 1.00 90.88 88 ALA A C 1
ATOM 649 O O . ALA A 1 88 ? -12.541 -3.014 11.632 1.00 90.88 88 ALA A O 1
ATOM 650 N N . GLU A 1 89 ? -13.402 -1.723 13.260 1.00 93.31 89 GLU A N 1
ATOM 651 C CA . GLU A 1 89 ? -12.718 -0.508 12.826 1.00 93.31 89 GLU A CA 1
ATOM 652 C C . GLU A 1 89 ? -11.200 -0.606 13.010 1.00 93.31 89 GLU A C 1
ATOM 654 O O . GLU A 1 89 ? -10.453 -0.265 12.096 1.00 93.31 89 GLU A O 1
ATOM 659 N N . LEU A 1 90 ? -10.723 -1.144 14.136 1.00 94.31 90 LEU A N 1
ATOM 660 C CA . LEU A 1 90 ? -9.294 -1.356 14.363 1.00 94.31 90 LEU A CA 1
ATOM 661 C C . LEU A 1 90 ? -8.691 -2.261 13.283 1.00 94.31 90 LEU A C 1
ATOM 663 O O . LEU A 1 90 ? -7.672 -1.909 12.688 1.00 94.31 90 LEU A O 1
ATOM 667 N N . ALA A 1 91 ? -9.348 -3.379 12.964 1.00 92.19 91 ALA A N 1
ATOM 668 C CA . ALA A 1 91 ? -8.912 -4.274 11.894 1.00 92.19 91 ALA A CA 1
ATOM 669 C C . ALA A 1 91 ? -8.851 -3.560 10.529 1.00 92.19 91 ALA A C 1
ATOM 671 O O . ALA A 1 91 ? -7.869 -3.697 9.792 1.00 92.19 91 ALA A O 1
ATOM 672 N N . ARG A 1 92 ? -9.863 -2.740 10.210 1.00 92.81 92 ARG A N 1
ATOM 673 C CA . ARG A 1 92 ? -9.899 -1.924 8.986 1.00 92.81 92 ARG A CA 1
ATOM 674 C C . ARG A 1 92 ? -8.732 -0.936 8.934 1.00 92.81 92 ARG A C 1
ATOM 676 O O . ARG A 1 92 ? -8.049 -0.835 7.914 1.00 92.81 92 ARG A O 1
ATOM 683 N N . LEU A 1 93 ? -8.480 -0.221 10.029 1.00 93.56 93 LEU A N 1
ATOM 684 C CA . LEU A 1 93 ? -7.409 0.769 10.132 1.00 93.56 93 LEU A CA 1
ATOM 685 C C . LEU A 1 93 ? -6.020 0.128 10.012 1.00 93.56 93 LEU A C 1
ATOM 687 O O . LEU A 1 93 ? -5.166 0.646 9.292 1.00 93.56 93 LEU A O 1
ATOM 691 N N . VAL A 1 94 ? -5.806 -1.025 10.647 1.00 94.94 94 VAL A N 1
ATOM 692 C CA . VAL A 1 94 ? -4.560 -1.799 10.536 1.00 94.94 94 VAL A CA 1
ATOM 693 C C . VAL A 1 94 ? -4.319 -2.252 9.099 1.00 94.94 94 VAL A C 1
ATOM 695 O O . VAL A 1 94 ? -3.229 -2.037 8.568 1.00 94.94 94 VAL A O 1
ATOM 698 N N . SER A 1 95 ? -5.338 -2.809 8.438 1.00 93.88 95 SER A N 1
ATOM 699 C CA . SER A 1 95 ? -5.243 -3.225 7.032 1.00 93.88 95 SER A CA 1
ATOM 700 C C . SER A 1 95 ? -4.933 -2.049 6.095 1.00 93.88 95 SER A C 1
ATOM 702 O O . SER A 1 95 ? -4.188 -2.189 5.120 1.00 93.88 95 SER A O 1
ATOM 704 N N . ASN A 1 96 ? -5.472 -0.860 6.383 1.00 94.00 96 ASN A N 1
ATOM 705 C CA . ASN A 1 96 ? -5.162 0.362 5.638 1.00 94.00 96 ASN A CA 1
ATOM 706 C C . ASN A 1 96 ? -3.721 0.830 5.862 1.00 94.00 96 ASN A C 1
ATOM 708 O O . ASN A 1 96 ? -3.043 1.217 4.903 1.00 94.00 96 ASN A O 1
ATOM 712 N N . LEU A 1 97 ? -3.235 0.771 7.103 1.00 95.19 97 LEU A N 1
ATOM 713 C CA . LEU A 1 97 ? -1.859 1.126 7.436 1.00 95.19 97 LEU A CA 1
ATOM 714 C C . LEU A 1 97 ? -0.861 0.187 6.753 1.00 95.19 97 LEU A C 1
ATOM 716 O O . LEU A 1 97 ? 0.132 0.651 6.195 1.00 95.19 97 LEU A O 1
ATOM 720 N N . GLU A 1 98 ? -1.134 -1.116 6.762 1.00 95.25 98 GLU A N 1
ATOM 721 C CA . GLU A 1 98 ? -0.277 -2.133 6.153 1.00 95.25 98 GLU A CA 1
ATOM 722 C C . GLU A 1 98 ? -0.048 -1.863 4.661 1.00 95.25 98 GLU A C 1
ATOM 724 O O . GLU A 1 98 ? 1.092 -1.788 4.198 1.00 95.25 98 GLU A O 1
ATOM 729 N N . PHE A 1 99 ? -1.122 -1.626 3.910 1.00 96.31 99 PHE A N 1
ATOM 730 C CA . PHE A 1 99 ? -1.016 -1.294 2.492 1.00 96.31 99 PHE A CA 1
ATOM 731 C C . PHE A 1 99 ? -0.375 0.056 2.242 1.00 96.31 99 PHE A C 1
ATOM 733 O O . PHE A 1 99 ? 0.415 0.180 1.311 1.00 96.31 99 PHE A O 1
ATOM 740 N N . SER A 1 100 ? -0.650 1.054 3.083 1.00 95.31 100 SER A N 1
ATOM 741 C CA . SER A 1 100 ? 0.014 2.356 2.980 1.00 95.31 100 SER A CA 1
ATOM 742 C C . SER A 1 100 ? 1.530 2.211 3.145 1.00 95.31 100 SER A C 1
ATOM 744 O O . SER A 1 100 ? 2.291 2.767 2.354 1.00 95.31 100 SER A O 1
ATOM 746 N N . LYS A 1 101 ? 1.981 1.397 4.110 1.00 96.44 101 LYS A N 1
ATOM 747 C CA . LYS A 1 101 ? 3.403 1.091 4.314 1.00 96.44 101 LYS A CA 1
ATOM 748 C C . LYS A 1 101 ? 3.989 0.283 3.157 1.00 96.44 101 LYS A C 1
ATOM 750 O O . LYS A 1 101 ? 5.064 0.632 2.681 1.00 96.44 101 LYS A O 1
ATOM 755 N N . ARG A 1 102 ? 3.292 -0.748 2.659 1.00 97.06 102 ARG A N 1
ATOM 756 C CA . ARG A 1 102 ? 3.726 -1.507 1.470 1.00 97.06 102 ARG A CA 1
ATOM 757 C C . ARG A 1 102 ? 3.858 -0.614 0.242 1.00 97.06 102 ARG A C 1
ATOM 759 O O . ARG A 1 102 ? 4.854 -0.696 -0.466 1.00 97.06 102 ARG A O 1
ATOM 766 N N . ARG A 1 103 ? 2.887 0.264 -0.003 1.00 97.44 103 ARG A N 1
ATOM 767 C CA . ARG A 1 103 ? 2.932 1.214 -1.114 1.00 97.44 103 ARG A CA 1
ATOM 768 C C . ARG A 1 103 ? 4.116 2.166 -0.976 1.00 97.44 103 ARG A C 1
ATOM 770 O O . ARG A 1 103 ? 4.869 2.311 -1.930 1.00 97.44 103 ARG A O 1
ATOM 777 N N . ALA A 1 104 ? 4.321 2.749 0.205 1.00 96.81 104 ALA A N 1
ATOM 778 C CA . ALA A 1 104 ? 5.470 3.615 0.463 1.00 96.81 104 ALA A CA 1
ATOM 779 C C . ALA A 1 104 ? 6.805 2.873 0.272 1.00 96.81 104 ALA A C 1
ATOM 781 O O . ALA A 1 104 ? 7.742 3.422 -0.301 1.00 96.81 104 ALA A O 1
ATOM 782 N N . ALA A 1 105 ? 6.882 1.609 0.701 1.00 96.88 105 ALA A N 1
ATOM 783 C CA . ALA A 1 105 ? 8.051 0.770 0.472 1.00 96.88 105 ALA A CA 1
ATOM 784 C C . ALA A 1 105 ? 8.287 0.533 -1.028 1.00 96.88 105 ALA A C 1
ATOM 786 O O . ALA A 1 105 ? 9.407 0.708 -1.487 1.00 96.88 105 ALA A O 1
ATOM 787 N N . TRP A 1 106 ? 7.250 0.216 -1.809 1.00 97.94 106 TRP A N 1
ATOM 788 C CA . TRP A 1 106 ? 7.359 0.069 -3.267 1.00 97.94 106 TRP A CA 1
ATOM 789 C C . TRP A 1 106 ? 7.819 1.361 -3.954 1.00 97.94 106 TRP A C 1
ATOM 791 O O . TRP A 1 106 ? 8.718 1.317 -4.793 1.00 97.94 106 TRP A O 1
ATOM 801 N N . GLU A 1 107 ? 7.268 2.512 -3.561 1.00 96.31 107 GLU A N 1
ATOM 802 C CA . GLU A 1 107 ? 7.663 3.825 -4.089 1.00 96.31 107 GLU A CA 1
ATOM 803 C C . GLU A 1 107 ? 9.139 4.149 -3.786 1.00 96.31 107 GLU A C 1
ATOM 805 O O . GLU A 1 107 ? 9.797 4.809 -4.592 1.00 96.31 107 GLU A O 1
ATOM 810 N N . ALA A 1 108 ? 9.676 3.650 -2.668 1.00 96.94 108 ALA A N 1
ATOM 811 C CA . ALA A 1 108 ? 11.062 3.863 -2.253 1.00 96.94 108 ALA A CA 1
ATOM 812 C C . ALA A 1 108 ? 12.090 2.952 -2.957 1.00 96.94 108 ALA A C 1
ATOM 814 O O . ALA A 1 108 ? 13.274 3.294 -2.983 1.00 96.94 108 ALA A O 1
ATOM 815 N N . LEU A 1 109 ? 11.673 1.818 -3.537 1.00 96.25 109 LEU A N 1
ATOM 816 C CA . LEU A 1 109 ? 12.567 0.887 -4.241 1.00 96.25 109 LEU A CA 1
ATOM 817 C C . LEU A 1 109 ? 12.929 1.438 -5.623 1.00 96.25 109 LEU A C 1
ATOM 819 O O . LEU A 1 109 ? 12.246 1.163 -6.605 1.00 96.25 109 LEU A O 1
ATOM 823 N N . VAL A 1 110 ? 13.985 2.239 -5.717 1.00 92.62 110 VAL A N 1
ATOM 824 C CA . VAL A 1 110 ? 14.401 2.898 -6.973 1.00 92.62 110 VAL A CA 1
ATOM 825 C C . VAL A 1 110 ? 15.639 2.271 -7.606 1.00 92.62 110 VAL A C 1
ATOM 827 O O . VAL A 1 110 ? 15.993 2.618 -8.733 1.00 92.62 110 VAL A O 1
ATOM 830 N N . LYS A 1 111 ? 16.328 1.380 -6.888 1.00 93.75 111 LYS A N 1
ATOM 831 C CA . LYS A 1 111 ? 17.615 0.858 -7.337 1.00 93.75 111 LYS A CA 1
ATOM 832 C C . LYS A 1 111 ? 17.436 -0.338 -8.282 1.00 93.75 111 LYS A C 1
ATOM 834 O O . LYS A 1 111 ? 16.565 -1.173 -8.029 1.00 93.75 111 LYS A O 1
ATOM 839 N N . PRO A 1 112 ? 18.255 -0.472 -9.343 1.00 92.06 112 PRO A N 1
ATOM 840 C CA . PRO A 1 112 ? 18.144 -1.586 -10.287 1.00 92.06 112 PRO A CA 1
ATOM 841 C C . PRO A 1 112 ? 18.247 -2.970 -9.631 1.00 92.06 112 PRO A C 1
ATOM 843 O O . PRO A 1 112 ? 17.526 -3.885 -10.015 1.00 92.06 112 PRO A O 1
ATOM 846 N N . GLU A 1 113 ? 19.087 -3.125 -8.606 1.00 95.12 113 GLU A N 1
ATOM 847 C CA . GLU A 1 113 ? 19.240 -4.377 -7.855 1.00 95.12 113 GLU A CA 1
ATOM 848 C C . GLU A 1 113 ? 18.001 -4.758 -7.021 1.00 95.12 113 GLU A C 1
ATOM 850 O O . GLU A 1 113 ? 17.886 -5.885 -6.544 1.00 95.12 113 GLU A O 1
ATOM 855 N N . GLU A 1 114 ? 17.054 -3.834 -6.851 1.00 95.69 114 GLU A N 1
ATOM 856 C CA . GLU A 1 114 ? 15.792 -4.044 -6.140 1.00 95.69 114 GLU A CA 1
ATOM 857 C C . GLU A 1 114 ? 14.616 -4.304 -7.092 1.00 95.69 114 GLU A C 1
ATOM 859 O O . GLU A 1 114 ? 13.483 -4.451 -6.628 1.00 95.69 114 GLU A O 1
ATOM 864 N N . ALA A 1 115 ? 14.858 -4.395 -8.406 1.00 94.44 115 ALA A N 1
ATOM 865 C CA . ALA A 1 115 ? 13.814 -4.527 -9.424 1.00 94.44 115 ALA A CA 1
ATOM 866 C C . ALA A 1 115 ? 12.867 -5.711 -9.168 1.00 94.44 115 ALA A C 1
ATOM 868 O O . ALA A 1 115 ? 11.648 -5.555 -9.261 1.00 94.44 115 ALA A O 1
ATOM 869 N N . ASP A 1 116 ? 13.395 -6.867 -8.759 1.00 95.56 116 ASP A N 1
ATOM 870 C CA . ASP A 1 116 ? 12.571 -8.040 -8.447 1.00 95.56 116 ASP A CA 1
ATOM 871 C C . ASP A 1 116 ? 11.681 -7.807 -7.223 1.00 95.56 116 ASP A C 1
ATOM 873 O O . ASP A 1 116 ? 10.494 -8.136 -7.237 1.00 95.56 116 ASP A O 1
ATOM 877 N N . LYS A 1 117 ? 12.222 -7.180 -6.170 1.00 95.88 117 LYS A N 1
ATOM 878 C CA . LYS A 1 117 ? 11.450 -6.825 -4.967 1.00 95.88 117 LYS A CA 1
ATOM 879 C C . LYS A 1 117 ? 10.363 -5.809 -5.302 1.00 95.88 117 LYS A C 1
ATOM 881 O O . LYS A 1 117 ? 9.228 -5.952 -4.850 1.00 95.88 117 LYS A O 1
ATOM 886 N N . ARG A 1 118 ? 10.696 -4.812 -6.127 1.00 97.31 118 ARG A N 1
ATOM 887 C CA . ARG A 1 118 ? 9.758 -3.799 -6.613 1.00 97.31 118 ARG A CA 1
ATOM 888 C C . ARG A 1 118 ? 8.620 -4.454 -7.395 1.00 97.31 118 ARG A C 1
ATOM 890 O O . ARG A 1 118 ? 7.461 -4.175 -7.106 1.00 97.31 118 ARG A O 1
ATOM 897 N N . ARG A 1 119 ? 8.931 -5.382 -8.304 1.00 96.69 119 ARG A N 1
ATOM 898 C CA . ARG A 1 119 ? 7.948 -6.139 -9.096 1.00 96.69 119 ARG A CA 1
ATOM 899 C C . ARG A 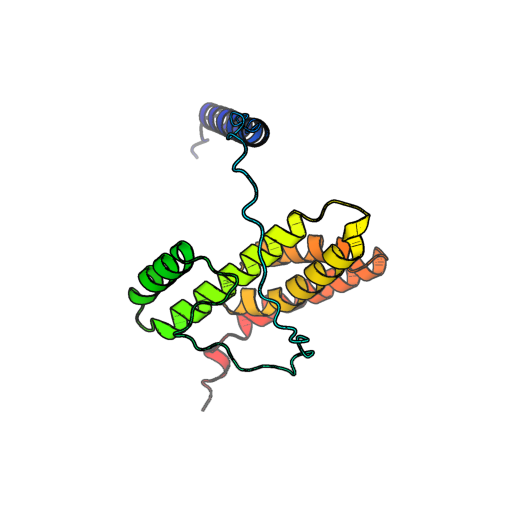1 119 ? 7.040 -7.006 -8.220 1.00 96.69 119 ARG A C 1
ATOM 901 O O . ARG A 1 119 ? 5.825 -6.999 -8.407 1.00 96.69 119 ARG A O 1
ATOM 908 N N . GLN A 1 120 ? 7.603 -7.718 -7.242 1.00 96.81 120 GLN A N 1
ATOM 909 C CA . GLN A 1 120 ? 6.831 -8.550 -6.308 1.00 96.81 120 GLN A CA 1
ATOM 910 C C . GLN A 1 120 ? 5.860 -7.717 -5.467 1.00 96.81 120 GLN A C 1
ATOM 912 O O . GLN A 1 120 ? 4.688 -8.070 -5.332 1.00 96.81 120 GLN A O 1
ATOM 917 N N . LEU A 1 121 ? 6.330 -6.587 -4.935 1.00 97.38 121 LEU A N 1
ATOM 918 C CA . LEU A 1 121 ? 5.500 -5.685 -4.146 1.00 97.38 121 LEU A CA 1
ATOM 919 C C . LEU A 1 121 ? 4.442 -4.987 -5.010 1.00 97.38 121 LEU A C 1
ATOM 921 O O . LEU A 1 121 ? 3.308 -4.816 -4.573 1.00 97.38 121 LEU A O 1
ATOM 925 N N . ALA A 1 122 ? 4.773 -4.657 -6.260 1.00 97.62 122 ALA A N 1
ATOM 926 C CA . ALA A 1 122 ? 3.807 -4.112 -7.202 1.00 97.62 122 ALA A CA 1
ATOM 927 C C . ALA A 1 122 ? 2.673 -5.104 -7.502 1.00 97.62 122 ALA A C 1
ATOM 929 O O . ALA A 1 122 ? 1.503 -4.725 -7.523 1.00 97.62 122 ALA A O 1
ATOM 930 N N . ALA A 1 123 ? 3.008 -6.385 -7.684 1.00 96.94 123 ALA A N 1
ATOM 931 C CA . ALA A 1 123 ? 2.030 -7.438 -7.931 1.00 96.94 123 ALA A CA 1
ATOM 932 C C . ALA A 1 123 ? 1.096 -7.669 -6.731 1.00 96.94 123 ALA A C 1
ATOM 934 O O . ALA A 1 123 ? -0.111 -7.820 -6.929 1.00 96.94 123 ALA A O 1
ATOM 935 N N . SER A 1 124 ? 1.619 -7.660 -5.498 1.00 96.88 124 SER A N 1
ATOM 936 C CA . SER A 1 124 ? 0.787 -7.821 -4.297 1.00 96.88 124 SER A CA 1
ATOM 937 C C . SER A 1 124 ? -0.134 -6.621 -4.070 1.00 96.88 124 SER A C 1
ATOM 939 O O . SER A 1 124 ? -1.328 -6.803 -3.841 1.00 96.88 124 SER A O 1
ATOM 941 N N . LEU A 1 125 ? 0.378 -5.397 -4.238 1.00 97.62 125 LEU A N 1
ATOM 942 C CA . LEU A 1 125 ? -0.432 -4.180 -4.176 1.00 97.62 125 LEU A CA 1
ATOM 943 C C . LEU A 1 125 ? -1.544 -4.191 -5.230 1.00 97.62 125 LEU A C 1
ATOM 945 O O . LEU A 1 125 ? -2.681 -3.848 -4.912 1.00 97.62 125 LEU A O 1
ATOM 949 N N . LEU A 1 126 ? -1.239 -4.614 -6.462 1.00 96.44 126 LEU A N 1
ATOM 950 C CA . LEU A 1 126 ? -2.209 -4.674 -7.557 1.00 96.44 126 LEU A CA 1
ATOM 951 C C . LEU A 1 126 ? -3.367 -5.627 -7.234 1.00 96.44 126 LEU A C 1
ATOM 953 O O . LEU A 1 126 ? -4.519 -5.300 -7.516 1.00 96.44 126 LEU A O 1
ATOM 957 N N . ALA A 1 127 ? -3.069 -6.769 -6.609 1.00 95.00 127 ALA A N 1
ATOM 958 C CA . ALA A 1 127 ? -4.066 -7.762 -6.221 1.00 95.00 127 ALA A CA 1
ATOM 959 C C . ALA A 1 127 ? -5.035 -7.263 -5.132 1.00 95.00 127 ALA A C 1
ATOM 961 O O . ALA A 1 127 ? -6.186 -7.688 -5.106 1.00 95.00 127 ALA A O 1
ATOM 962 N N . GLU A 1 128 ? -4.607 -6.344 -4.260 1.00 94.94 128 GLU A N 1
ATOM 963 C CA . GLU A 1 128 ? -5.432 -5.815 -3.161 1.00 94.94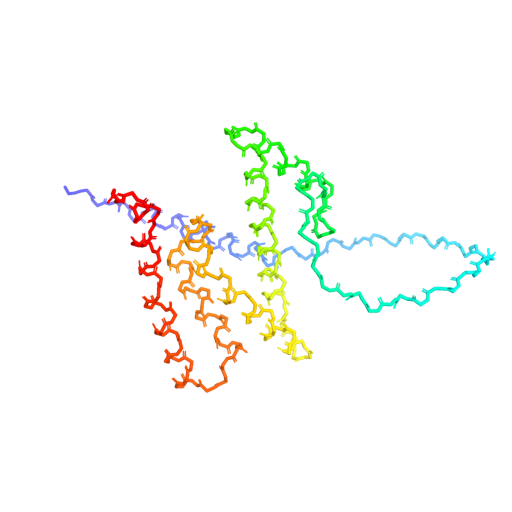 128 GLU A CA 1
ATOM 964 C C . GLU A 1 128 ? -6.350 -4.650 -3.561 1.00 94.94 128 GLU A C 1
ATOM 966 O O . GLU A 1 128 ? -7.306 -4.337 -2.845 1.00 94.94 128 GLU A O 1
ATOM 971 N N . ILE A 1 129 ? -6.081 -3.976 -4.684 1.00 94.81 129 ILE A N 1
ATOM 972 C CA . ILE A 1 129 ? -6.840 -2.788 -5.113 1.00 94.81 129 ILE A CA 1
ATOM 973 C C . ILE A 1 129 ? -8.359 -3.035 -5.190 1.00 94.81 129 ILE A C 1
ATOM 975 O O . ILE A 1 129 ? -9.102 -2.201 -4.663 1.00 94.81 129 ILE A O 1
ATOM 979 N N . PRO A 1 130 ? -8.857 -4.142 -5.779 1.00 91.62 130 PRO A N 1
ATOM 980 C CA . PRO A 1 130 ? -10.292 -4.421 -5.852 1.00 91.62 130 PRO A CA 1
ATOM 981 C C . PRO A 1 130 ? -10.988 -4.413 -4.487 1.00 91.62 130 PRO A C 1
ATOM 983 O O . PRO A 1 130 ? -12.052 -3.811 -4.327 1.00 91.62 130 PRO A O 1
ATOM 986 N N . ASP A 1 131 ? -10.372 -5.043 -3.488 1.00 91.19 131 ASP A N 1
ATOM 987 C CA . ASP A 1 131 ? -10.942 -5.151 -2.147 1.00 91.19 131 ASP A CA 1
ATOM 988 C C . ASP A 1 131 ? -10.942 -3.801 -1.431 1.00 91.19 131 ASP A C 1
ATOM 990 O O . ASP A 1 131 ? -11.903 -3.461 -0.739 1.00 91.19 131 ASP A O 1
ATOM 994 N N . ARG A 1 132 ? -9.916 -2.978 -1.667 1.00 92.25 132 ARG A N 1
ATOM 995 C CA . ARG A 1 132 ? -9.822 -1.621 -1.110 1.00 92.25 132 ARG A CA 1
ATOM 996 C C . ARG A 1 132 ? -10.845 -0.670 -1.703 1.00 92.25 132 ARG A C 1
ATOM 998 O O . ARG A 1 132 ? -11.394 0.148 -0.968 1.00 92.25 132 ARG A O 1
ATOM 1005 N N . VAL A 1 133 ? -11.137 -0.804 -2.994 1.00 91.81 133 VAL A N 1
ATOM 1006 C CA . VAL A 1 133 ? -12.216 -0.053 -3.647 1.00 91.81 133 VAL A CA 1
ATOM 1007 C C . VAL A 1 133 ? -13.573 -0.479 -3.090 1.00 91.81 133 VAL A C 1
ATOM 1009 O O . VAL A 1 133 ? -14.374 0.376 -2.716 1.00 91.81 133 VAL A O 1
ATOM 1012 N N . ARG A 1 134 ? -13.812 -1.788 -2.932 1.00 87.25 134 ARG A N 1
ATOM 1013 C CA . ARG A 1 134 ? -15.056 -2.306 -2.336 1.00 87.25 134 ARG A CA 1
ATOM 1014 C C . ARG A 1 134 ? -15.242 -1.848 -0.885 1.00 87.25 134 ARG A C 1
ATOM 1016 O O . ARG A 1 134 ? -16.353 -1.518 -0.485 1.00 87.25 134 ARG A O 1
ATOM 1023 N N . GLY A 1 135 ? -14.157 -1.805 -0.112 1.00 86.00 135 GLY A N 1
ATOM 1024 C CA . GLY A 1 135 ? -14.128 -1.315 1.268 1.00 86.00 135 GLY A CA 1
ATOM 1025 C C . GLY A 1 135 ? -14.045 0.208 1.411 1.00 86.00 135 GLY A C 1
ATOM 1026 O O . GLY A 1 135 ? -13.848 0.686 2.526 1.00 86.00 135 GLY A O 1
ATOM 1027 N N . GLN A 1 136 ? -14.145 0.964 0.307 1.00 85.19 136 GLN A N 1
ATOM 1028 C CA . GLN A 1 136 ? -14.051 2.432 0.265 1.00 85.19 136 GLN A CA 1
ATOM 1029 C C . GLN A 1 136 ? -12.757 3.012 0.873 1.00 85.19 136 GLN A C 1
ATOM 1031 O O . GLN A 1 136 ? -12.692 4.190 1.215 1.00 85.19 136 GLN A O 1
ATOM 1036 N N . ALA A 1 137 ? -11.709 2.196 0.999 1.00 87.56 137 ALA A N 1
ATOM 1037 C CA . ALA A 1 137 ? -10.391 2.615 1.472 1.00 87.56 137 ALA A CA 1
ATOM 1038 C C . ALA A 1 137 ? -9.556 3.278 0.364 1.00 87.56 137 ALA A C 1
ATOM 1040 O O . ALA A 1 137 ? -8.573 3.957 0.651 1.00 87.56 137 ALA A O 1
ATOM 1041 N N . LEU A 1 138 ? -9.937 3.063 -0.897 1.00 90.06 138 LEU A N 1
ATOM 1042 C CA . LEU A 1 138 ? -9.327 3.666 -2.074 1.00 90.06 138 LEU A CA 1
ATOM 1043 C C . LEU A 1 138 ? -10.439 4.085 -3.036 1.00 90.06 138 LEU A C 1
ATOM 1045 O O . LEU A 1 138 ? -11.303 3.269 -3.360 1.00 90.06 138 LEU A O 1
ATOM 1049 N N . ASP A 1 139 ? -10.438 5.335 -3.497 1.00 91.06 139 ASP A N 1
ATOM 1050 C CA . ASP A 1 139 ? -11.423 5.752 -4.495 1.00 91.06 139 ASP A CA 1
ATOM 1051 C C . ASP A 1 139 ? -11.086 5.195 -5.887 1.00 91.06 139 ASP A C 1
ATOM 1053 O O . ASP A 1 139 ? -9.949 4.814 -6.180 1.00 91.06 139 ASP A O 1
ATOM 1057 N N . ALA A 1 140 ? -12.085 5.137 -6.768 1.00 89.44 140 ALA A N 1
ATOM 1058 C CA . ALA A 1 140 ? -11.918 4.540 -8.089 1.00 89.44 140 ALA A CA 1
ATOM 1059 C C . ALA A 1 140 ? -10.885 5.277 -8.961 1.00 89.44 140 ALA A C 1
ATOM 1061 O O . ALA A 1 140 ? -10.200 4.636 -9.755 1.00 89.44 140 ALA A O 1
ATOM 1062 N N . ALA A 1 141 ? -10.745 6.600 -8.839 1.00 91.00 141 ALA A N 1
ATOM 1063 C CA . ALA A 1 141 ? -9.768 7.355 -9.619 1.00 91.00 141 ALA A CA 1
ATOM 1064 C C . ALA A 1 141 ? -8.340 7.098 -9.111 1.00 91.00 141 ALA A C 1
ATOM 1066 O O . ALA A 1 141 ? -7.441 6.832 -9.913 1.00 91.00 141 ALA A O 1
ATOM 1067 N N . GLN A 1 142 ? -8.143 7.090 -7.790 1.00 92.38 142 GLN A N 1
ATOM 1068 C CA . GLN A 1 142 ? -6.886 6.703 -7.149 1.00 92.38 142 GLN A CA 1
ATOM 1069 C C . GLN A 1 142 ? -6.495 5.261 -7.484 1.00 92.38 142 GLN A C 1
ATOM 1071 O O . GLN A 1 142 ? -5.334 4.998 -7.796 1.00 92.38 142 GLN A O 1
ATOM 1076 N N . ALA A 1 143 ? -7.458 4.338 -7.471 1.00 94.19 143 ALA A N 1
ATOM 1077 C CA . ALA A 1 143 ? -7.250 2.943 -7.838 1.00 94.19 143 ALA A CA 1
ATOM 1078 C C . ALA A 1 143 ? -6.755 2.800 -9.279 1.00 94.19 143 ALA A C 1
ATOM 1080 O O . ALA A 1 143 ? -5.747 2.137 -9.509 1.00 94.19 143 ALA A O 1
ATOM 1081 N N . LYS A 1 144 ? -7.403 3.475 -10.238 1.00 93.88 144 LYS A N 1
ATOM 1082 C CA . LYS A 1 144 ? -6.988 3.461 -11.651 1.00 93.88 144 LYS A CA 1
ATOM 1083 C C . LYS A 1 144 ? -5.576 4.009 -11.845 1.00 93.88 144 LYS A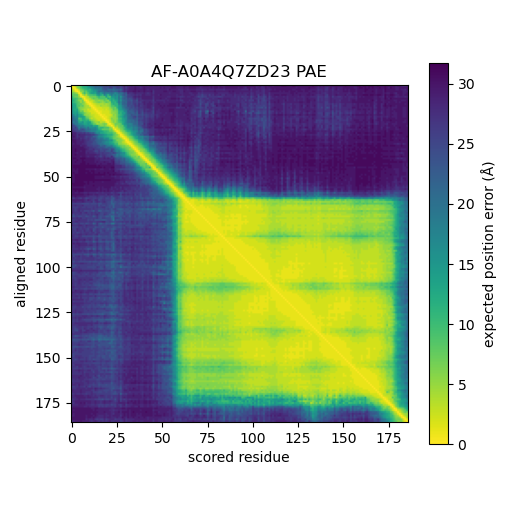 C 1
ATOM 1085 O O . LYS A 1 144 ? -4.779 3.407 -12.563 1.00 93.88 144 LYS A O 1
ATOM 1090 N N . ALA A 1 145 ? -5.259 5.126 -11.189 1.00 95.31 145 ALA A N 1
ATOM 1091 C CA . ALA A 1 145 ? -3.928 5.721 -11.251 1.00 95.31 145 ALA A CA 1
ATOM 1092 C C . ALA A 1 145 ? -2.861 4.769 -10.686 1.00 95.31 145 ALA A C 1
ATOM 1094 O O . ALA A 1 145 ? -1.824 4.562 -11.315 1.00 95.31 145 ALA A O 1
ATOM 1095 N N . LEU A 1 146 ? -3.138 4.138 -9.541 1.00 96.31 146 LEU A N 1
ATOM 1096 C CA . LEU A 1 146 ? -2.221 3.182 -8.929 1.00 96.31 146 LEU A CA 1
ATOM 1097 C C . LEU A 1 146 ? -2.051 1.922 -9.794 1.00 96.31 146 LEU A C 1
ATOM 1099 O O . LEU A 1 146 ? -0.924 1.498 -10.023 1.00 96.31 146 LEU A O 1
ATOM 1103 N N . GLN A 1 147 ? -3.131 1.361 -10.349 1.00 96.06 147 GLN A N 1
ATOM 1104 C CA . GLN A 1 147 ? -3.071 0.214 -11.268 1.00 96.06 147 GLN A CA 1
ATOM 1105 C C . GLN A 1 147 ? -2.150 0.483 -12.460 1.00 96.06 147 GLN A C 1
ATOM 1107 O O . GLN A 1 147 ? -1.326 -0.364 -12.802 1.00 96.06 147 GLN A O 1
ATOM 1112 N N . GLN A 1 148 ? -2.255 1.668 -13.067 1.00 95.94 148 GLN A N 1
ATOM 1113 C CA . GLN A 1 148 ? -1.403 2.060 -14.187 1.00 95.94 148 GLN A CA 1
ATOM 1114 C C . GLN A 1 148 ? 0.081 2.079 -13.800 1.00 95.94 148 GLN A C 1
ATOM 1116 O O . GLN A 1 148 ? 0.919 1.613 -14.571 1.00 95.94 148 GLN A O 1
ATOM 1121 N N . GLN A 1 149 ? 0.408 2.592 -12.611 1.00 96.19 149 GLN A N 1
ATOM 1122 C CA . GLN A 1 149 ? 1.787 2.639 -12.127 1.00 96.19 149 GLN A CA 1
ATOM 1123 C C . GLN A 1 149 ? 2.330 1.241 -11.808 1.00 96.19 149 GLN A C 1
ATOM 1125 O O . GLN A 1 149 ? 3.423 0.897 -12.245 1.00 96.19 149 GLN A O 1
ATOM 1130 N N . LEU A 1 150 ? 1.560 0.413 -11.100 1.00 97.00 150 LEU A N 1
ATOM 1131 C CA . LEU A 1 150 ? 1.987 -0.935 -10.712 1.00 97.00 150 LEU A CA 1
ATOM 1132 C C . LEU A 1 150 ? 2.154 -1.851 -11.932 1.00 97.00 150 LEU A C 1
ATOM 1134 O O . LEU A 1 150 ? 3.108 -2.621 -12.008 1.00 97.00 150 LEU A O 1
ATOM 1138 N N . LEU A 1 151 ? 1.265 -1.749 -12.925 1.00 96.62 151 LEU A N 1
ATOM 1139 C CA . LEU A 1 151 ? 1.358 -2.539 -14.157 1.00 96.62 151 LEU A CA 1
ATOM 1140 C C . LEU A 1 151 ? 2.588 -2.190 -15.005 1.00 96.62 151 LEU A C 1
ATOM 1142 O O . LEU A 1 151 ? 3.036 -3.037 -15.778 1.00 96.62 151 LEU A O 1
ATOM 1146 N N . ALA A 1 152 ? 3.156 -0.990 -14.856 1.00 94.69 152 ALA A N 1
ATOM 1147 C CA . ALA A 1 152 ? 4.421 -0.639 -15.498 1.00 94.69 152 ALA A CA 1
ATOM 1148 C C . ALA A 1 152 ? 5.598 -1.475 -14.969 1.00 94.69 152 ALA A C 1
ATOM 1150 O O . ALA A 1 152 ? 6.481 -1.819 -15.747 1.00 94.69 152 ALA A O 1
ATOM 1151 N N . ASP A 1 153 ? 5.567 -1.848 -13.686 1.00 93.44 153 ASP A N 1
ATOM 1152 C CA . ASP A 1 153 ? 6.606 -2.663 -13.045 1.00 93.44 153 ASP A CA 1
ATOM 1153 C C . ASP A 1 153 ? 6.362 -4.177 -13.201 1.00 93.44 153 ASP A C 1
ATOM 1155 O O . ASP A 1 153 ? 7.305 -4.968 -13.157 1.00 93.44 153 ASP A O 1
ATOM 1159 N N . VAL A 1 154 ? 5.099 -4.596 -13.356 1.00 93.94 154 VAL A N 1
ATOM 1160 C CA . VAL A 1 154 ? 4.694 -6.017 -13.398 1.00 93.94 154 VAL A CA 1
ATOM 1161 C C . VAL A 1 154 ? 4.667 -6.591 -14.815 1.00 93.94 154 VAL A C 1
ATOM 1163 O O . VAL A 1 154 ? 4.884 -7.790 -14.990 1.00 93.94 154 VAL A O 1
ATOM 1166 N N . VAL A 1 155 ? 4.372 -5.768 -15.821 1.00 93.81 155 VAL A N 1
ATOM 1167 C CA . VAL A 1 155 ? 4.202 -6.211 -17.209 1.00 93.81 155 VAL A CA 1
ATOM 1168 C C . VAL A 1 155 ? 5.207 -5.494 -18.093 1.00 93.81 155 VAL A C 1
ATOM 1170 O O . VAL A 1 155 ? 5.140 -4.274 -18.236 1.00 93.81 155 VAL A O 1
ATOM 1173 N N . ASP A 1 156 ? 6.109 -6.250 -18.715 1.00 91.38 156 ASP A N 1
ATOM 1174 C CA . ASP A 1 156 ? 7.162 -5.695 -19.569 1.00 91.38 156 ASP A CA 1
ATOM 1175 C C . ASP A 1 156 ? 6.614 -5.275 -20.951 1.00 91.38 156 ASP A C 1
ATOM 1177 O O . ASP A 1 156 ? 6.876 -4.160 -21.412 1.00 91.38 156 ASP A O 1
ATOM 1181 N N . ASP A 1 157 ? 5.783 -6.119 -21.581 1.00 95.12 157 ASP A N 1
ATOM 1182 C CA . ASP A 1 157 ? 5.168 -5.836 -22.887 1.00 95.12 157 ASP A CA 1
ATOM 1183 C C . ASP A 1 157 ? 4.117 -4.707 -22.795 1.00 95.12 157 ASP A C 1
ATOM 1185 O O . ASP A 1 157 ? 3.114 -4.852 -22.087 1.00 95.12 157 ASP A O 1
ATOM 1189 N N . PRO A 1 158 ? 4.282 -3.591 -23.535 1.00 92.12 158 PRO A N 1
ATOM 1190 C CA . PRO A 1 158 ? 3.301 -2.512 -23.564 1.00 92.12 158 PRO A CA 1
ATOM 1191 C C . PRO A 1 158 ? 1.904 -2.932 -24.032 1.00 92.12 158 PRO A C 1
ATOM 1193 O O . PRO A 1 158 ? 0.920 -2.422 -23.496 1.00 92.12 158 PRO A O 1
ATOM 1196 N N . ALA A 1 159 ? 1.791 -3.850 -24.999 1.00 94.44 159 ALA A N 1
ATOM 1197 C CA . ALA A 1 159 ? 0.490 -4.261 -25.526 1.00 94.44 159 ALA A CA 1
ATOM 1198 C C . ALA A 1 159 ? -0.284 -5.120 -24.514 1.00 94.44 159 ALA A C 1
ATOM 1200 O O . ALA A 1 159 ? -1.483 -4.923 -24.306 1.00 94.44 159 ALA A O 1
ATOM 1201 N N . GLU A 1 160 ? 0.393 -6.057 -23.848 1.00 94.94 160 GLU A N 1
ATOM 1202 C CA . GLU A 1 160 ? -0.155 -6.782 -22.698 1.00 94.94 160 GLU A CA 1
ATOM 1203 C C . GLU A 1 160 ? -0.511 -5.840 -21.542 1.00 94.94 160 GLU A C 1
ATOM 1205 O O . GLU A 1 160 ? -1.578 -5.979 -20.944 1.00 94.94 160 GLU A O 1
ATOM 1210 N N . ARG A 1 161 ? 0.328 -4.837 -21.251 1.00 95.81 161 ARG A N 1
ATOM 1211 C CA . ARG A 1 161 ? 0.081 -3.883 -20.162 1.00 95.81 161 ARG A CA 1
ATOM 1212 C C . ARG A 1 161 ? -1.223 -3.118 -20.360 1.00 95.81 161 ARG A C 1
ATOM 1214 O O . ARG A 1 161 ? -2.009 -3.028 -19.420 1.00 95.81 161 ARG A O 1
ATOM 1221 N N . THR A 1 162 ? -1.468 -2.605 -21.566 1.00 92.75 162 THR A N 1
ATOM 1222 C CA . THR A 1 162 ? -2.720 -1.905 -21.893 1.00 92.75 162 THR A CA 1
ATOM 1223 C C . THR A 1 162 ? -3.922 -2.834 -21.760 1.00 92.75 162 THR A C 1
ATOM 1225 O O . THR A 1 162 ? -4.878 -2.487 -21.072 1.00 92.75 162 THR A O 1
ATOM 1228 N N . ARG A 1 163 ? -3.848 -4.053 -22.316 1.00 94.81 163 ARG A N 1
ATOM 1229 C CA . ARG A 1 163 ? -4.939 -5.038 -22.206 1.00 94.81 163 ARG A CA 1
ATOM 1230 C C . ARG A 1 163 ? -5.272 -5.375 -20.753 1.00 94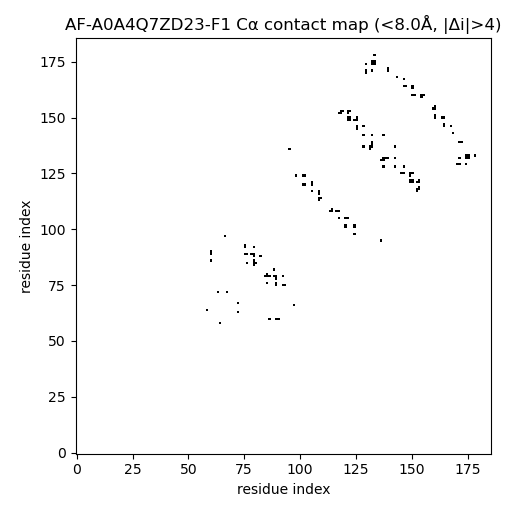.81 163 ARG A C 1
ATOM 1232 O O . ARG A 1 163 ? -6.445 -5.437 -20.387 1.00 94.81 163 ARG A O 1
ATOM 1239 N N . ARG A 1 164 ? -4.252 -5.570 -19.913 1.00 93.75 164 ARG A N 1
ATOM 1240 C CA . ARG A 1 164 ? -4.446 -5.824 -18.481 1.00 93.75 164 ARG A CA 1
ATOM 1241 C C . ARG A 1 164 ? -5.009 -4.614 -17.753 1.00 93.75 164 ARG A C 1
ATOM 1243 O O . ARG A 1 164 ? -5.900 -4.791 -16.931 1.00 93.75 164 ARG A O 1
ATOM 1250 N N . LEU A 1 165 ? -4.534 -3.407 -18.059 1.00 93.38 165 LEU A N 1
ATOM 1251 C CA . LEU A 1 165 ? -5.068 -2.184 -17.464 1.00 93.38 165 LEU A CA 1
ATOM 1252 C C . LEU A 1 165 ? -6.565 -2.050 -17.761 1.00 93.38 165 LEU A C 1
ATOM 1254 O O . LEU A 1 165 ? -7.342 -1.875 -16.829 1.00 93.38 165 LEU A O 1
ATOM 1258 N N . ASP A 1 166 ? -6.978 -2.216 -19.016 1.00 92.81 166 ASP A N 1
ATOM 1259 C CA . ASP A 1 166 ? -8.387 -2.126 -19.407 1.00 92.81 166 ASP A CA 1
ATOM 1260 C C . ASP A 1 166 ? -9.250 -3.151 -18.656 1.00 92.81 166 ASP A C 1
ATOM 1262 O O . ASP A 1 166 ? -10.297 -2.800 -18.107 1.00 92.81 166 ASP A O 1
ATOM 1266 N N . ALA A 1 167 ? -8.783 -4.400 -18.555 1.00 91.38 167 ALA A N 1
ATOM 1267 C CA . ALA A 1 167 ? -9.481 -5.451 -17.818 1.00 91.38 167 ALA A CA 1
ATOM 1268 C C . ALA A 1 167 ? -9.630 -5.126 -16.319 1.00 91.38 167 ALA A C 1
ATOM 1270 O O . ALA A 1 167 ? -10.708 -5.306 -15.749 1.00 91.38 167 ALA A O 1
ATOM 1271 N N . GLU A 1 168 ? -8.578 -4.621 -15.670 1.00 90.38 168 GLU A N 1
ATOM 1272 C CA . GLU A 1 168 ? -8.636 -4.245 -14.252 1.00 90.38 168 GLU A CA 1
ATOM 1273 C C . GLU A 1 168 ? -9.531 -3.017 -14.017 1.00 90.38 168 GLU A C 1
ATOM 1275 O O . GLU A 1 168 ? -10.278 -2.968 -13.037 1.00 90.38 168 GLU A O 1
ATOM 1280 N N . GLN A 1 169 ? -9.524 -2.041 -14.928 1.00 89.06 169 GLN A N 1
ATOM 1281 C CA . GLN A 1 169 ? -10.353 -0.841 -14.809 1.00 89.06 169 GLN A CA 1
ATOM 1282 C C . GLN A 1 169 ? -11.837 -1.109 -15.062 1.00 89.06 169 GLN A C 1
ATOM 1284 O O . GLN A 1 169 ? -12.680 -0.448 -14.452 1.00 89.06 169 GLN A O 1
ATOM 1289 N N . GLN A 1 170 ? -12.164 -2.070 -15.929 1.00 88.81 170 GLN A N 1
ATOM 1290 C CA . GLN A 1 170 ? -13.539 -2.522 -16.162 1.00 88.81 170 GLN A CA 1
ATOM 1291 C C . GLN A 1 170 ? -14.119 -3.253 -14.949 1.00 88.81 170 GLN A C 1
ATOM 1293 O O . GLN A 1 170 ? -15.321 -3.183 -14.712 1.00 88.81 170 GLN A O 1
ATOM 1298 N N . ARG A 1 171 ? -13.283 -3.910 -14.134 1.00 84.00 171 ARG A N 1
ATOM 1299 C CA . ARG A 1 171 ? -13.743 -4.578 -12.908 1.00 84.00 171 ARG A CA 1
ATOM 1300 C C . ARG A 1 171 ? -14.203 -3.594 -11.832 1.00 84.00 171 ARG A C 1
ATOM 1302 O O . ARG A 1 171 ? -15.130 -3.915 -11.100 1.00 84.00 171 ARG A O 1
ATOM 1309 N N . LEU A 1 172 ? -13.598 -2.407 -11.730 1.00 82.25 172 LEU A N 1
ATOM 1310 C CA . LEU A 1 172 ? -13.860 -1.481 -10.618 1.00 82.25 172 LEU A CA 1
ATOM 1311 C C . LEU A 1 172 ? -15.319 -0.981 -10.523 1.00 82.25 172 LEU A C 1
ATOM 1313 O O . LEU A 1 172 ? -15.859 -1.035 -9.421 1.00 82.25 172 LEU A O 1
ATOM 1317 N N . PRO A 1 173 ? -15.992 -0.533 -11.605 1.00 78.06 173 PRO A N 1
ATOM 1318 C CA . PRO A 1 173 ? -17.403 -0.139 -11.543 1.00 78.06 173 PRO A CA 1
ATOM 1319 C C . PRO A 1 173 ? -18.317 -1.270 -11.060 1.00 78.06 173 PRO A C 1
ATOM 1321 O O . PRO A 1 173 ? -19.113 -1.069 -10.147 1.00 78.06 173 PRO A O 1
ATOM 1324 N N . HIS A 1 174 ? -18.124 -2.487 -11.581 1.00 72.69 174 HIS A N 1
ATOM 1325 C CA . HIS A 1 174 ? -18.918 -3.652 -11.183 1.00 72.69 174 HIS A CA 1
ATOM 1326 C C . HIS A 1 174 ? -18.790 -3.983 -9.687 1.00 72.69 174 HIS A C 1
ATOM 1328 O O . HIS A 1 174 ? -19.727 -4.508 -9.087 1.00 72.69 174 HIS A O 1
ATOM 1334 N N . LEU A 1 175 ? -17.654 -3.660 -9.060 1.00 69.31 175 LEU A N 1
ATOM 1335 C CA . LEU A 1 175 ? -17.444 -3.862 -7.624 1.00 69.31 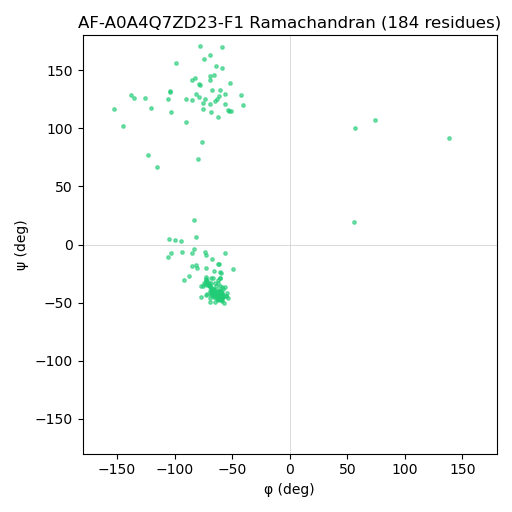175 LEU A CA 1
ATOM 1336 C C . LEU A 1 175 ? -18.226 -2.876 -6.752 1.00 69.31 175 LEU A C 1
ATOM 1338 O O . LEU A 1 175 ? -18.581 -3.229 -5.629 1.00 69.31 175 LEU A O 1
ATOM 1342 N N . LEU A 1 176 ? -18.481 -1.667 -7.254 1.00 68.50 176 LEU A N 1
ATOM 1343 C CA . LEU A 1 176 ? -19.271 -0.652 -6.556 1.00 68.50 176 LEU A CA 1
ATOM 1344 C C . LEU A 1 176 ? -20.770 -0.965 -6.648 1.00 68.50 176 LEU A C 1
ATOM 1346 O O . LEU A 1 176 ? -21.491 -0.788 -5.668 1.00 68.50 176 LEU A O 1
ATOM 1350 N N . ASP A 1 177 ? -21.212 -1.507 -7.787 1.00 69.38 177 ASP A N 1
ATOM 1351 C CA . ASP A 1 177 ? -22.606 -1.910 -8.013 1.00 69.38 177 ASP A CA 1
ATOM 1352 C C . ASP A 1 177 ? -22.981 -3.189 -7.241 1.00 69.38 177 ASP A C 1
ATOM 1354 O O . ASP A 1 177 ? -24.116 -3.352 -6.798 1.00 69.38 177 ASP A O 1
ATOM 1358 N N . SER A 1 178 ? -22.013 -4.085 -7.014 1.00 59.84 178 SER A N 1
ATOM 1359 C CA . SER A 1 178 ? -22.201 -5.360 -6.295 1.00 59.84 178 SER A CA 1
ATOM 1360 C C . SER A 1 178 ? -22.128 -5.228 -4.762 1.00 59.84 178 SER A C 1
ATOM 1362 O O . SER A 1 178 ? -21.849 -6.204 -4.059 1.00 59.84 178 SER A O 1
ATOM 1364 N N . GLY A 1 179 ? -22.335 -4.021 -4.224 1.00 51.25 179 GLY A N 1
ATOM 1365 C CA . GLY A 1 179 ? -22.360 -3.750 -2.784 1.00 51.25 179 GLY A CA 1
ATOM 1366 C C . GLY A 1 179 ? -23.436 -4.558 -2.031 1.00 51.25 179 GLY A C 1
ATOM 1367 O O . GLY A 1 179 ? -24.299 -5.186 -2.645 1.00 51.25 179 GLY A O 1
ATOM 1368 N N . PRO A 1 180 ? -23.434 -4.553 -0.683 1.00 53.00 180 PRO A N 1
ATOM 1369 C CA . PRO A 1 180 ? -24.210 -5.474 0.166 1.00 53.00 180 PRO A CA 1
ATOM 1370 C C . PRO A 1 180 ? -25.737 -5.503 -0.057 1.00 53.00 180 PRO A C 1
ATOM 1372 O O . PRO A 1 180 ? -26.395 -6.388 0.486 1.00 53.00 180 PRO A O 1
ATOM 1375 N N . ALA A 1 181 ? -26.298 -4.610 -0.878 1.00 47.88 181 ALA A N 1
ATOM 1376 C CA . ALA A 1 181 ? -27.699 -4.612 -1.295 1.00 47.88 181 ALA A CA 1
ATOM 1377 C C . ALA A 1 181 ? -28.136 -5.896 -2.034 1.00 47.88 181 ALA A C 1
ATOM 1379 O O . ALA A 1 181 ? -29.306 -6.259 -1.964 1.00 47.88 181 ALA A O 1
ATOM 1380 N N . ALA A 1 182 ? -27.221 -6.635 -2.674 1.00 46.81 182 ALA A N 1
ATOM 1381 C CA . ALA A 1 182 ? -27.557 -7.889 -3.362 1.00 46.81 182 ALA A CA 1
ATOM 1382 C C . ALA A 1 182 ? -27.843 -9.084 -2.419 1.00 46.81 182 ALA A C 1
ATOM 1384 O O . ALA A 1 182 ? -28.258 -10.140 -2.887 1.00 46.81 182 ALA A O 1
ATOM 1385 N N . ARG A 1 183 ? -27.638 -8.947 -1.097 1.00 46.84 183 ARG A N 1
ATOM 1386 C CA . ARG A 1 183 ? -27.920 -10.008 -0.102 1.00 46.84 183 ARG A CA 1
ATOM 1387 C C . ARG A 1 183 ? -29.303 -9.912 0.553 1.00 46.84 183 ARG A C 1
ATOM 1389 O O . ARG A 1 183 ? -29.619 -10.732 1.408 1.00 46.84 183 ARG A O 1
ATOM 1396 N N . SER A 1 184 ? -30.126 -8.955 0.130 1.00 44.28 184 SER A N 1
ATOM 1397 C CA . SER A 1 184 ? -31.494 -8.763 0.619 1.00 44.28 184 SER A CA 1
ATOM 1398 C C . SER A 1 184 ? -32.491 -9.003 -0.512 1.00 44.28 184 SER A C 1
ATOM 1400 O O . SER A 1 184 ? -33.139 -8.080 -0.996 1.00 44.28 184 SER A O 1
ATOM 1402 N N . SER A 1 185 ? -32.593 -10.241 -0.985 1.00 39.00 185 SER A N 1
ATOM 1403 C CA . SER A 1 185 ? -33.770 -10.689 -1.733 1.00 39.00 185 SER A CA 1
ATOM 1404 C C . SER A 1 185 ? -34.309 -11.950 -1.052 1.00 39.00 185 SER A C 1
ATOM 1406 O O . SER A 1 185 ? -33.502 -12.836 -0.765 1.00 39.00 185 SER A O 1
ATOM 1408 N N . PRO A 1 186 ? -35.605 -11.960 -0.689 1.00 53.22 186 PRO A N 1
ATOM 1409 C CA . PRO A 1 186 ? -36.238 -13.014 0.105 1.00 53.22 186 PRO A CA 1
ATOM 1410 C C . PRO A 1 186 ? -36.356 -14.347 -0.637 1.00 53.22 186 PRO A C 1
ATOM 1412 O O . PRO A 1 186 ? -36.424 -14.331 -1.888 1.00 53.22 186 PRO A O 1
#

Organism: NCBI:txid1435465

Secondary structure (DSSP, 8-state):
--PPPHHHHHHHHHHHHHHHHHTT------------PPP----------PPPPPS--PPPTTS--TTS-HHHHHHHHHHHTTSSSHHHHHHHHHHHHHHHHHHHHHHH--SGGGHHHHHHHHHHHHHHHHHHHHTTSS-HHHHHHHHHHHHHHH---HHHHHHHHHHHHHHHHHHHHTSGGGG---

Solvent-accessible surface area (backbone atoms only — not comparable to full-atom values): 11705 Å² total; per-residue (Å²): 139,84,81,82,62,74,67,61,60,55,53,52,51,54,53,52,51,51,55,60,57,54,73,75,64,82,67,80,82,82,74,77,87,76,78,86,78,78,88,85,86,82,90,84,89,81,93,74,84,82,72,89,78,81,88,84,76,84,78,56,91,91,56,83,54,90,92,52,52,74,68,56,47,52,52,46,49,61,57,15,66,75,45,99,52,30,71,63,42,34,53,52,52,51,58,52,50,52,50,53,51,51,49,53,52,40,72,65,52,77,51,81,94,37,46,67,60,31,24,52,47,26,49,55,55,55,70,48,45,66,59,31,42,61,68,67,76,33,54,72,68,60,44,51,56,48,47,58,57,31,38,62,63,61,35,86,53,66,71,59,33,51,55,51,49,54,56,58,58,61,49,52,62,57,47,65,74,66,39,80,71,80,76,74,70,136